Protein AF-A0A954SWM6-F1 (afdb_monomer)

Sequence (259 aa):
MIGKLLGGATHLVMYLATATVLSQGIIVGSLWSTGRLNPTNLMQIRALLQGSDVTDLVPDDDAPEQNAGPAEPSLVEIEQARAVTMFNLQKRGEEINSLYVDVRREQHEVAQRTKSLTTRSDHFNELLLSTREQASARGVVDVRTTLENLEPSQAKDQIMLMIKDGRENEVVGMLRKMAVDIRAGILAEFVGQETEVADILERMARGTPEADLVDETLGPRVVMMLGELENDGPQATKIRRFLDELFPQTAAVGTGSTP

pLDDT: mean 77.88, std 16.86, range [36.34, 98.5]

Secondary structure (DSSP, 8-state):
-HHHHHHHHHHHHHHHHHHHHHHHHHHHHHHHHTT---HHHHHHHHHHHTT--GGGGS----------PPPPPPHHHHHHHHHHHHHHHHHHHHHHHHHHHHHHHHHHHHHHHHHHHHHHHHHHHHHHHHHHHHHHHHHHHHHHHHHHHS-HHHHHHHHHHHHHTT-HHHHHHHHHTS-HHHHHHHHHT-TT-HHHHHHHHHHHHHTTTHHHHHHHHHHHHHHHHHHHHTSSTTTHHHHHHHHHHH-TTSTTSS-----

Foldseek 3Di:
DVVVVVVVVVVVVVVVVVVVVVVVVVVVVVCVVVVVPDVVVVVVVVCVVVVHDPVVPPPPPDDDDPDDDPDDDDPVNVVVVVVVVVVVVVVVVVVVVVVVVVVVVVVVVVVVVVVVVVVVVVVVVVVVVVVVVVVVVVVLVVVLVVLLPDQLLVSLVVLVVCVVVVNLQSSLVSLLPDDPVSSVRNLVNCPPVVVSSVVSVVCNVVVPPVVVVCCVVVVVVVVVVLVVLVPDDPVSVVVVVVVCVVDVPPPPPDDDDDD

Solvent-accessible surface area (backbone atoms only — not comparable to full-atom values): 14981 Å² total; per-residue (Å²): 119,69,70,63,55,54,55,53,54,54,53,52,53,52,51,51,53,52,50,52,56,51,52,53,51,50,53,54,51,52,44,54,75,69,61,67,72,40,74,68,51,55,49,50,54,51,36,55,76,68,69,49,74,80,75,79,75,60,81,79,90,79,71,84,86,76,88,66,74,83,76,79,77,52,74,66,57,53,52,52,52,50,52,53,50,53,52,52,50,50,52,50,52,52,52,51,52,51,50,51,53,49,52,52,51,51,52,51,50,52,53,51,51,51,51,55,50,51,55,50,52,50,52,50,51,51,50,50,51,54,47,48,53,51,52,50,54,46,51,54,51,52,52,42,54,50,47,70,71,41,55,37,66,59,32,40,55,54,50,53,51,38,44,75,72,68,42,47,59,59,49,39,56,40,54,71,72,45,60,69,67,61,45,50,49,28,62,64,59,47,72,94,44,60,67,66,51,48,53,46,52,51,35,54,72,66,43,43,57,64,49,56,54,50,49,64,62,43,48,59,55,51,50,48,55,53,59,61,42,74,76,52,69,84,63,33,61,57,53,49,54,54,48,49,71,75,48,76,80,70,79,78,79,79,86,82,83,82,132

Structure (mmCIF, N/CA/C/O backbone):
data_AF-A0A954SWM6-F1
#
_entry.id   AF-A0A954SWM6-F1
#
loop_
_atom_site.group_PDB
_atom_site.id
_atom_site.type_symbol
_atom_site.label_atom_id
_atom_site.label_alt_id
_atom_site.label_comp_id
_atom_site.label_asym_id
_atom_site.label_entity_id
_atom_site.label_seq_id
_atom_site.pdbx_PDB_ins_code
_atom_site.Cartn_x
_atom_site.Cartn_y
_atom_site.Cartn_z
_atom_site.occupancy
_atom_site.B_iso_or_equiv
_atom_site.auth_seq_id
_atom_site.auth_comp_id
_atom_site.auth_asym_id
_atom_site.auth_atom_id
_atom_site.pdbx_PDB_model_num
ATOM 1 N N . MET A 1 1 ? 36.749 19.440 23.673 1.00 53.91 1 MET A N 1
ATOM 2 C CA . MET A 1 1 ? 36.546 20.480 22.632 1.00 53.91 1 MET A CA 1
ATOM 3 C C . MET A 1 1 ? 37.017 20.051 21.235 1.00 53.91 1 MET A C 1
ATOM 5 O O . MET A 1 1 ? 36.374 20.442 20.273 1.00 53.91 1 MET A O 1
ATOM 9 N N . ILE A 1 2 ? 38.029 19.180 21.100 1.00 62.06 2 ILE A N 1
A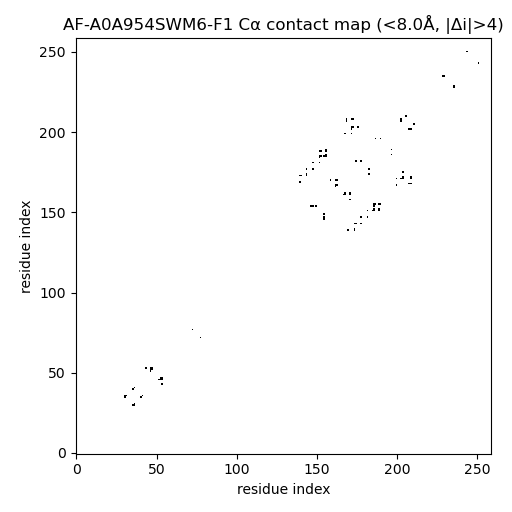TOM 10 C CA . ILE A 1 2 ? 38.506 18.632 19.809 1.00 62.06 2 ILE A CA 1
ATOM 11 C C . ILE A 1 2 ? 37.441 17.881 18.979 1.00 62.06 2 ILE A C 1
ATOM 13 O O . ILE A 1 2 ? 37.404 18.036 17.763 1.00 62.06 2 ILE A O 1
ATOM 17 N N . GLY A 1 3 ? 36.511 17.151 19.607 1.00 64.75 3 GLY A N 1
ATOM 18 C CA . GLY A 1 3 ? 35.483 16.393 18.870 1.00 64.75 3 GLY A CA 1
ATOM 19 C C . GLY A 1 3 ? 34.487 17.252 18.075 1.00 64.75 3 GLY A C 1
ATOM 20 O O . GLY A 1 3 ? 34.006 16.826 17.030 1.00 64.75 3 GLY A O 1
ATOM 21 N N . LYS A 1 4 ? 34.219 18.492 18.512 1.00 67.75 4 LYS A N 1
ATOM 22 C CA . LYS A 1 4 ? 33.323 19.416 17.792 1.00 67.75 4 LYS A CA 1
ATOM 23 C C . LYS A 1 4 ? 33.993 20.047 16.564 1.00 67.75 4 LYS A C 1
ATOM 25 O O . LYS A 1 4 ? 33.310 20.330 15.586 1.00 67.75 4 LYS A O 1
ATOM 30 N N . LEU A 1 5 ? 35.319 20.211 16.586 1.00 71.56 5 LEU A N 1
ATOM 31 C CA . LEU A 1 5 ? 36.090 20.705 15.439 1.00 71.56 5 LEU A CA 1
ATOM 32 C C . LEU A 1 5 ? 36.213 19.645 14.333 1.00 71.56 5 LEU A C 1
ATOM 34 O O . LEU A 1 5 ? 36.112 19.979 13.155 1.00 71.56 5 LEU A O 1
ATOM 38 N N . LEU A 1 6 ? 36.346 18.366 14.701 1.00 75.94 6 LEU A N 1
ATOM 39 C CA . LEU A 1 6 ? 36.452 17.272 13.730 1.00 75.94 6 LEU A CA 1
ATOM 40 C C . LEU A 1 6 ? 35.124 17.005 12.992 1.00 75.94 6 LEU A C 1
ATOM 42 O O . LEU A 1 6 ? 35.116 16.780 11.780 1.00 75.94 6 LEU A O 1
ATOM 46 N N . GLY A 1 7 ? 33.989 17.116 13.693 1.00 73.75 7 GLY A N 1
ATOM 47 C CA . GLY A 1 7 ? 32.664 17.055 13.065 1.00 73.75 7 GLY A CA 1
ATOM 48 C C . GLY A 1 7 ? 32.427 18.199 12.070 1.00 73.75 7 GLY A C 1
ATOM 49 O O . GLY A 1 7 ? 31.942 17.967 10.965 1.00 73.75 7 GLY A O 1
ATOM 50 N N . GLY A 1 8 ? 32.853 19.421 12.412 1.00 84.06 8 GLY A N 1
ATOM 51 C CA . GLY A 1 8 ? 32.742 20.585 11.525 1.00 84.06 8 GLY A CA 1
ATOM 52 C C . GLY A 1 8 ? 33.571 20.460 10.241 1.00 84.06 8 GLY A C 1
ATOM 53 O O . GLY A 1 8 ? 33.075 20.767 9.157 1.00 84.06 8 GLY A O 1
ATOM 54 N N . ALA A 1 9 ? 34.800 19.944 10.338 1.00 82.75 9 ALA A N 1
ATOM 55 C CA . ALA A 1 9 ? 35.665 19.733 9.175 1.00 82.75 9 ALA A CA 1
ATOM 56 C C . ALA A 1 9 ? 35.073 18.718 8.181 1.00 82.75 9 ALA A C 1
ATOM 58 O O . ALA A 1 9 ? 35.134 18.920 6.969 1.00 82.75 9 ALA A O 1
ATOM 59 N N . THR A 1 10 ? 34.435 17.661 8.688 1.00 85.25 10 THR A N 1
ATOM 60 C CA . THR A 1 10 ? 33.838 16.611 7.849 1.00 85.25 10 THR A CA 1
ATOM 61 C C . THR A 1 10 ? 32.658 17.144 7.029 1.00 85.25 10 THR A C 1
ATOM 63 O O . THR A 1 10 ? 32.549 16.863 5.835 1.00 85.25 10 THR A O 1
ATOM 66 N N . HIS A 1 11 ? 31.806 17.981 7.631 1.00 88.88 11 HIS A N 1
ATOM 67 C CA . HIS A 1 11 ? 30.700 18.620 6.913 1.00 88.88 11 HIS A CA 1
ATOM 68 C C . HIS A 1 11 ? 31.180 19.598 5.835 1.00 88.88 11 HIS A C 1
ATOM 70 O O . HIS A 1 11 ? 30.600 19.633 4.752 1.00 88.88 11 HIS A O 1
ATOM 76 N N . LEU A 1 12 ? 32.263 20.340 6.086 1.00 90.12 12 LEU A N 1
ATOM 77 C CA . LEU A 1 12 ? 32.859 21.243 5.095 1.00 90.12 12 LEU A CA 1
ATOM 78 C C . LEU A 1 12 ? 33.339 20.499 3.846 1.00 90.12 12 LEU A C 1
ATOM 80 O O . LEU A 1 12 ? 33.063 20.938 2.732 1.00 90.12 12 LEU A O 1
ATOM 84 N N . VAL A 1 13 ? 34.000 19.352 4.022 1.00 90.69 13 VAL A N 1
ATOM 85 C CA . VAL A 1 13 ? 34.458 18.525 2.895 1.00 90.69 13 VAL A CA 1
ATOM 86 C C . VAL A 1 13 ? 33.272 17.963 2.106 1.00 90.69 13 VAL A C 1
ATOM 88 O O . VAL A 1 13 ? 33.294 17.993 0.878 1.00 90.69 13 VAL A O 1
ATOM 91 N N . MET A 1 14 ? 32.212 17.516 2.786 1.00 90.81 14 MET A N 1
ATOM 92 C CA . MET A 1 14 ? 30.990 17.028 2.131 1.00 90.81 14 MET A CA 1
ATOM 93 C C . MET A 1 14 ? 30.279 18.114 1.315 1.00 90.81 14 MET A C 1
ATOM 95 O O . MET A 1 14 ? 29.886 17.871 0.172 1.00 90.81 14 MET A O 1
ATOM 99 N N . TYR A 1 15 ? 30.136 19.320 1.870 1.00 93.44 15 TYR A N 1
ATOM 100 C CA . TYR A 1 15 ? 29.539 20.441 1.143 1.00 93.44 15 TYR A CA 1
ATOM 101 C C . TYR A 1 15 ? 30.395 20.871 -0.043 1.00 93.44 15 TYR A C 1
ATOM 103 O O . TYR A 1 15 ? 29.850 21.094 -1.123 1.00 93.44 15 TYR A O 1
ATOM 111 N N . LEU A 1 16 ? 31.720 20.922 0.129 1.00 92.38 16 LEU A N 1
ATOM 112 C CA . LEU A 1 16 ? 32.641 21.230 -0.960 1.00 92.38 16 LEU A CA 1
ATOM 113 C C . LEU A 1 16 ? 32.503 20.199 -2.086 1.00 92.38 16 LEU A C 1
ATOM 115 O O . LEU A 1 16 ? 32.290 20.585 -3.227 1.00 92.38 16 LEU A O 1
ATOM 119 N N . ALA A 1 17 ? 32.534 18.901 -1.770 1.00 91.19 17 ALA A N 1
ATOM 120 C CA . ALA A 1 17 ? 32.396 17.835 -2.761 1.00 91.19 17 ALA A CA 1
ATOM 121 C C . ALA A 1 17 ? 31.049 17.893 -3.500 1.00 91.19 17 ALA A C 1
ATOM 123 O O . ALA A 1 17 ? 31.008 17.798 -4.727 1.00 91.19 17 ALA A O 1
ATOM 124 N N . THR A 1 18 ? 29.955 18.112 -2.767 1.00 89.81 18 THR A N 1
ATOM 125 C CA . THR A 1 18 ? 28.609 18.215 -3.348 1.00 89.81 18 THR A CA 1
ATOM 126 C C . THR A 1 18 ? 28.503 19.423 -4.280 1.00 89.81 18 THR A C 1
ATOM 128 O O . THR A 1 18 ? 27.967 19.300 -5.380 1.00 89.81 18 THR A O 1
ATOM 131 N N . ALA A 1 19 ? 29.072 20.571 -3.894 1.00 91.50 19 ALA A N 1
ATOM 132 C CA . ALA A 1 19 ? 29.107 21.771 -4.725 1.00 91.50 19 ALA A CA 1
ATOM 133 C C . ALA A 1 19 ? 29.909 21.560 -6.020 1.00 91.50 19 ALA A C 1
ATOM 135 O O . ALA A 1 19 ? 29.476 22.008 -7.084 1.00 91.50 19 ALA A O 1
ATOM 136 N N . THR A 1 20 ? 31.037 20.841 -5.967 1.00 93.12 20 THR A N 1
ATOM 137 C CA . THR A 1 20 ? 31.846 20.553 -7.163 1.00 93.12 20 THR A CA 1
ATOM 138 C C . THR A 1 20 ? 31.093 19.669 -8.156 1.00 93.12 20 THR A C 1
ATOM 140 O O . THR A 1 20 ? 31.097 19.958 -9.352 1.00 93.12 20 THR A O 1
ATOM 143 N N . VAL A 1 21 ? 30.398 18.634 -7.673 1.00 94.06 21 VAL A N 1
ATOM 144 C CA . VAL A 1 21 ? 29.593 17.739 -8.525 1.00 94.06 21 VAL A CA 1
ATOM 145 C C . VAL A 1 21 ? 28.423 18.495 -9.160 1.00 94.06 21 VAL A C 1
ATOM 147 O O . VAL A 1 21 ? 28.168 18.352 -10.356 1.00 94.06 21 VAL A O 1
ATOM 150 N N . LEU A 1 22 ? 27.752 19.358 -8.393 1.00 93.50 22 LEU A N 1
ATOM 151 C CA . LEU A 1 22 ? 26.663 20.196 -8.903 1.00 93.50 22 LEU A CA 1
ATOM 152 C C . LEU A 1 22 ? 27.150 21.172 -9.981 1.00 93.50 22 LEU A C 1
ATOM 154 O O . LEU A 1 22 ? 26.514 21.308 -11.024 1.00 93.50 22 LEU A O 1
ATOM 158 N N . SER A 1 23 ? 28.304 21.805 -9.759 1.00 93.19 23 SER A N 1
ATOM 159 C CA . SER A 1 23 ? 28.927 22.710 -10.727 1.00 93.19 23 SER A CA 1
ATOM 160 C C . SER A 1 23 ? 29.252 21.996 -12.045 1.00 93.19 23 SER A C 1
ATOM 162 O O . SER A 1 23 ? 28.887 22.475 -13.119 1.00 93.19 23 SER A O 1
ATOM 164 N N . GLN A 1 24 ? 29.846 20.799 -11.978 1.00 91.94 24 GLN A N 1
ATOM 165 C CA . GLN A 1 24 ? 30.130 19.985 -13.166 1.00 91.94 24 GLN A CA 1
ATOM 166 C C . GLN A 1 24 ? 28.851 19.604 -13.924 1.00 91.94 24 GLN A C 1
ATOM 168 O O . GLN A 1 24 ? 28.812 19.713 -15.150 1.00 91.94 24 GLN A O 1
ATOM 173 N N . GLY A 1 25 ? 27.789 19.225 -13.208 1.00 91.50 25 GLY A N 1
ATOM 174 C CA . GLY A 1 25 ? 26.492 18.913 -13.810 1.00 91.50 25 GLY A CA 1
ATOM 175 C C . GLY A 1 25 ? 25.874 20.103 -14.549 1.00 91.50 25 GLY A C 1
ATOM 176 O O . GLY A 1 25 ? 25.387 19.944 -15.668 1.00 91.50 25 GLY A O 1
ATOM 177 N N . ILE A 1 26 ? 25.950 21.306 -13.970 1.00 89.38 26 ILE A N 1
ATOM 178 C CA . ILE A 1 26 ? 25.437 22.535 -14.594 1.00 89.38 26 ILE A CA 1
ATOM 179 C C . ILE A 1 26 ? 26.238 22.884 -15.852 1.00 89.38 26 ILE A C 1
ATOM 181 O O . ILE A 1 26 ? 25.643 23.229 -16.873 1.00 89.38 26 ILE A O 1
ATOM 185 N N . ILE A 1 27 ? 27.568 22.753 -15.817 1.00 86.00 27 ILE A N 1
ATOM 186 C CA . ILE A 1 27 ? 28.418 23.011 -16.987 1.00 86.00 27 ILE A CA 1
ATOM 187 C C . ILE A 1 27 ? 28.031 22.066 -18.129 1.00 86.00 27 ILE A C 1
ATOM 189 O O . ILE A 1 27 ? 27.707 22.538 -19.220 1.00 86.00 27 ILE A O 1
ATOM 193 N N . VAL A 1 28 ? 27.975 20.754 -17.873 1.00 84.62 28 VAL A N 1
ATOM 194 C CA . VAL A 1 28 ? 27.609 19.751 -18.891 1.00 84.62 28 VAL A CA 1
ATOM 195 C C . VAL A 1 28 ? 26.190 19.982 -19.412 1.00 84.62 28 VAL A C 1
ATOM 197 O O . VAL A 1 28 ? 25.976 19.992 -20.624 1.00 84.62 28 VAL A O 1
ATOM 200 N N . GLY A 1 29 ? 25.232 20.241 -18.520 1.00 86.19 29 GLY A N 1
ATOM 201 C CA . GLY A 1 29 ? 23.851 20.541 -18.897 1.00 86.19 29 GLY A CA 1
ATOM 202 C C . GLY A 1 29 ? 23.731 21.796 -19.767 1.00 86.19 29 GLY A C 1
ATOM 203 O O . GLY A 1 29 ? 22.994 21.789 -20.751 1.00 86.19 29 GLY A O 1
ATOM 204 N N . SER A 1 30 ? 24.499 22.848 -19.464 1.00 83.50 30 SER A N 1
ATOM 205 C CA . SER A 1 30 ? 24.494 24.094 -20.244 1.00 83.50 30 SER A CA 1
ATOM 206 C C . SER A 1 30 ? 25.126 23.936 -21.632 1.00 83.50 30 SER A C 1
ATOM 208 O O . SER A 1 30 ? 24.645 24.522 -22.605 1.00 83.50 30 SER A O 1
ATOM 210 N N . LEU A 1 31 ? 26.165 23.100 -21.763 1.00 80.88 31 LEU A N 1
ATOM 211 C CA . LEU A 1 31 ? 26.753 22.755 -23.062 1.00 80.88 31 LEU A CA 1
ATOM 212 C C . LEU A 1 31 ? 25.797 21.915 -23.916 1.00 80.88 31 LEU A C 1
ATOM 214 O O . LEU A 1 31 ? 25.803 22.030 -25.144 1.00 80.88 31 LEU A O 1
ATOM 218 N N . TRP A 1 32 ? 24.973 21.082 -23.278 1.00 81.88 32 TRP A N 1
ATOM 219 C CA . TRP A 1 32 ? 23.990 20.263 -23.978 1.00 81.88 32 TRP A CA 1
ATOM 220 C C . TRP A 1 32 ? 22.799 21.092 -24.464 1.00 81.88 32 TRP A C 1
ATOM 222 O O . TRP A 1 32 ? 22.405 20.965 -25.622 1.00 81.88 32 TRP A O 1
ATOM 232 N N . SER A 1 33 ? 22.281 22.004 -23.633 1.00 78.44 33 SER A N 1
ATOM 233 C CA . SER A 1 33 ? 21.136 22.852 -23.999 1.00 78.44 33 SER A CA 1
ATOM 234 C C . SER A 1 33 ? 21.461 23.893 -25.074 1.00 78.44 33 SER A C 1
ATOM 236 O O . SER A 1 33 ? 20.590 24.257 -25.858 1.00 78.44 33 SER A O 1
ATOM 238 N N . THR A 1 34 ? 22.717 24.341 -25.164 1.00 76.06 34 THR A N 1
ATOM 239 C CA . THR A 1 34 ? 23.174 25.266 -26.217 1.00 76.06 34 THR A CA 1
ATOM 240 C C . THR A 1 34 ? 23.464 24.580 -27.557 1.00 76.06 34 THR A C 1
ATOM 242 O O . THR A 1 34 ? 23.883 25.249 -28.500 1.00 76.06 34 THR A O 1
ATOM 245 N N . GLY A 1 35 ? 23.255 23.260 -27.675 1.00 63.06 35 GLY A N 1
ATOM 246 C CA . GLY A 1 35 ? 23.412 22.525 -28.937 1.00 63.06 35 GLY A CA 1
ATOM 247 C C . GLY A 1 35 ? 24.855 22.449 -29.452 1.00 63.06 35 GLY A C 1
ATOM 248 O O . GLY A 1 35 ? 25.086 22.064 -30.595 1.00 63.06 35 GLY A O 1
ATOM 249 N N . ARG A 1 36 ? 25.848 22.803 -28.622 1.00 60.00 36 ARG A N 1
ATOM 250 C CA . ARG A 1 36 ? 27.278 22.768 -28.984 1.00 60.00 36 ARG A CA 1
ATOM 251 C C . ARG A 1 36 ? 27.885 21.363 -28.945 1.00 60.00 36 ARG A C 1
ATOM 253 O O . ARG A 1 36 ? 28.986 21.163 -29.456 1.00 60.00 36 ARG A O 1
ATOM 260 N N . LEU A 1 37 ? 27.154 20.385 -28.417 1.00 58.53 37 LEU A N 1
ATOM 261 C CA . LEU A 1 37 ? 27.453 18.953 -28.499 1.00 58.53 37 LEU A CA 1
ATOM 262 C C . LEU A 1 37 ? 26.975 18.371 -29.843 1.00 58.53 37 LEU A C 1
ATOM 264 O O . LEU A 1 37 ? 26.119 17.495 -29.893 1.00 58.53 37 LEU A O 1
ATOM 268 N N . ASN A 1 38 ? 27.527 18.875 -30.948 1.00 62.91 38 ASN A N 1
ATOM 269 C CA . ASN A 1 38 ? 27.407 18.220 -32.253 1.00 62.91 38 ASN A CA 1
ATOM 270 C C . ASN A 1 38 ? 28.409 17.043 -32.298 1.00 62.91 38 ASN A C 1
ATOM 272 O O . ASN A 1 38 ? 29.508 17.179 -31.745 1.00 62.91 38 ASN A O 1
ATOM 276 N N . PRO A 1 39 ? 28.100 15.903 -32.949 1.00 63.84 39 PRO A N 1
ATOM 277 C CA . PRO A 1 39 ? 28.998 14.743 -32.995 1.00 63.84 39 PRO A CA 1
ATOM 278 C C . PRO A 1 39 ? 30.379 15.085 -33.584 1.00 63.84 39 PRO A C 1
ATOM 280 O O . PRO A 1 39 ? 31.379 14.488 -33.194 1.00 63.84 39 PRO A O 1
ATOM 283 N N . THR A 1 40 ? 30.458 16.119 -34.425 1.00 61.62 40 THR A N 1
ATOM 284 C CA . THR A 1 40 ? 31.702 16.678 -34.976 1.00 61.62 40 THR A CA 1
ATOM 285 C C . THR A 1 40 ? 32.610 17.305 -33.907 1.00 61.62 40 THR A C 1
ATOM 287 O O . THR A 1 40 ? 33.818 17.081 -33.916 1.00 61.62 40 THR A O 1
ATOM 290 N N . ASN A 1 41 ? 32.044 18.023 -32.928 1.00 67.12 41 ASN A N 1
ATOM 291 C CA . ASN A 1 41 ? 32.811 18.636 -31.832 1.00 67.12 41 ASN A CA 1
ATOM 292 C C . ASN A 1 41 ? 33.286 17.581 -30.823 1.00 67.12 41 ASN A C 1
ATOM 294 O O . ASN A 1 41 ? 34.369 17.697 -30.257 1.00 67.12 41 ASN A O 1
ATOM 298 N N . LEU A 1 42 ? 32.501 16.517 -30.628 1.00 69.94 42 LEU A N 1
ATOM 299 C CA . LEU A 1 42 ? 32.890 15.350 -29.829 1.00 69.94 42 LEU A CA 1
ATOM 300 C C . LEU A 1 42 ? 34.068 14.594 -30.461 1.00 69.94 42 LEU A C 1
ATOM 302 O O . LEU A 1 42 ? 34.968 14.161 -29.740 1.00 69.94 42 LEU A O 1
ATOM 306 N N . MET A 1 43 ? 34.099 14.484 -31.793 1.00 66.50 43 MET A N 1
ATOM 307 C CA . MET A 1 43 ? 35.252 13.945 -32.520 1.00 66.50 43 MET A CA 1
ATOM 308 C C . MET A 1 43 ? 36.477 14.859 -32.417 1.00 66.50 43 MET A C 1
ATOM 310 O O . MET A 1 43 ? 37.559 14.350 -32.149 1.00 66.50 43 MET A O 1
ATOM 314 N N . GLN A 1 44 ? 36.319 16.184 -32.526 1.00 67.25 44 GLN A N 1
ATOM 315 C CA . GLN A 1 44 ? 37.429 17.131 -32.336 1.00 67.25 44 GLN A CA 1
ATOM 316 C C . GLN A 1 44 ? 38.000 17.103 -30.914 1.00 67.25 44 GLN A C 1
ATOM 318 O O . GLN A 1 44 ? 39.215 17.091 -30.755 1.00 67.25 44 GLN A O 1
ATOM 323 N N . ILE A 1 45 ? 37.159 17.030 -29.876 1.00 71.06 45 ILE A N 1
ATOM 324 C CA . ILE A 1 45 ? 37.621 16.921 -28.480 1.00 71.06 45 ILE A CA 1
ATOM 325 C C . ILE A 1 45 ? 38.354 15.594 -28.257 1.00 71.06 45 ILE A C 1
ATOM 327 O O . ILE A 1 45 ? 39.384 15.561 -27.585 1.00 71.06 45 ILE A O 1
ATOM 331 N N . ARG A 1 46 ? 37.857 14.499 -28.846 1.00 72.75 46 ARG A N 1
ATOM 332 C CA . ARG A 1 46 ? 38.516 13.189 -28.787 1.00 72.75 46 ARG A CA 1
ATOM 333 C C . ARG A 1 46 ? 39.855 13.183 -29.530 1.00 72.75 46 ARG A C 1
ATOM 335 O O . ARG A 1 46 ? 40.810 12.615 -29.012 1.00 72.75 46 ARG A O 1
ATOM 342 N N . ALA A 1 47 ? 39.928 13.840 -30.686 1.00 67.31 47 ALA A N 1
ATOM 343 C CA . ALA A 1 47 ? 41.152 14.002 -31.467 1.00 67.31 47 ALA A CA 1
ATOM 344 C C . ALA A 1 47 ? 42.193 14.859 -30.722 1.00 67.31 47 ALA A C 1
ATOM 346 O O . ALA A 1 47 ? 43.358 14.475 -30.645 1.00 67.31 47 ALA A O 1
ATOM 347 N N . LEU A 1 48 ? 41.761 15.944 -30.063 1.00 71.56 48 LEU A N 1
ATOM 348 C CA . LEU A 1 48 ? 42.618 16.775 -29.206 1.00 71.56 48 LEU A CA 1
ATOM 349 C C . LEU A 1 48 ? 43.199 15.982 -28.028 1.00 71.56 48 LEU A C 1
ATOM 351 O O . LEU A 1 48 ? 44.377 16.112 -27.709 1.00 71.56 48 LEU A O 1
ATOM 355 N N . LEU A 1 49 ? 42.384 15.135 -27.391 1.00 69.06 49 LEU A N 1
ATOM 356 C CA . LEU A 1 49 ? 42.821 14.260 -26.297 1.00 69.06 49 LEU A CA 1
ATOM 357 C C . LEU A 1 49 ? 43.768 13.144 -26.760 1.00 69.06 49 LEU A C 1
ATOM 359 O O . LEU A 1 49 ? 44.572 12.665 -25.963 1.00 69.06 49 LEU A O 1
ATOM 363 N N . GLN A 1 50 ? 43.679 12.732 -28.028 1.00 73.12 50 GLN A N 1
ATOM 364 C CA . GLN A 1 50 ? 44.591 11.770 -28.655 1.00 73.12 50 GLN A CA 1
ATOM 365 C C . GLN A 1 50 ? 45.864 12.409 -29.229 1.00 73.12 50 GLN A C 1
ATOM 367 O O . GLN A 1 50 ? 46.735 11.679 -29.696 1.00 73.12 50 GLN A O 1
ATOM 372 N N . GLY A 1 51 ? 46.013 13.736 -29.141 1.00 51.28 51 GLY A N 1
ATOM 373 C CA . GLY A 1 51 ? 47.230 14.441 -29.545 1.00 51.28 51 GLY A CA 1
ATOM 374 C C . GLY A 1 51 ? 47.447 14.521 -31.058 1.00 51.28 51 GLY A C 1
ATOM 375 O O . GLY A 1 51 ? 48.567 14.783 -31.485 1.00 51.28 51 GLY A O 1
ATOM 376 N N . SER A 1 52 ? 46.410 14.291 -31.866 1.00 56.75 52 SER A N 1
ATOM 377 C CA . SER A 1 52 ? 46.461 14.520 -33.312 1.00 56.75 52 SER A CA 1
ATOM 378 C C . SER A 1 52 ? 46.097 15.974 -33.616 1.00 56.75 52 SER A C 1
ATOM 380 O O . SER A 1 52 ? 45.049 16.445 -33.164 1.00 56.75 52 SER A O 1
ATOM 382 N N . ASP A 1 53 ? 46.959 16.666 -34.362 1.00 50.09 53 ASP A N 1
ATOM 383 C CA . ASP A 1 53 ? 46.789 18.062 -34.769 1.00 50.09 53 ASP A CA 1
ATOM 384 C C . ASP A 1 53 ? 45.427 18.303 -35.443 1.00 50.09 53 ASP A C 1
ATOM 386 O O . ASP A 1 53 ? 45.012 17.594 -36.355 1.00 50.09 53 ASP A O 1
ATOM 390 N N . VAL A 1 54 ? 44.726 19.347 -34.995 1.00 52.53 54 VAL A N 1
ATOM 391 C CA . VAL A 1 54 ? 43.408 19.776 -35.513 1.00 52.53 54 VAL A CA 1
ATOM 392 C C . VAL A 1 54 ? 43.526 20.473 -36.880 1.00 52.53 54 VAL A C 1
ATOM 394 O O . VAL A 1 54 ? 42.523 20.842 -37.487 1.00 52.53 54 VAL A O 1
ATOM 397 N N . THR A 1 55 ? 44.747 20.633 -37.388 1.00 50.28 55 THR A N 1
ATOM 398 C CA . THR A 1 55 ? 45.044 21.337 -38.641 1.00 50.28 55 THR A CA 1
ATOM 399 C C . THR A 1 55 ? 44.692 20.518 -39.893 1.00 50.28 55 THR A C 1
ATOM 401 O O . THR A 1 55 ? 44.439 21.116 -40.930 1.00 50.28 55 THR A O 1
ATOM 404 N N . ASP A 1 56 ? 44.536 19.193 -39.796 1.00 51.62 56 ASP A N 1
ATOM 405 C CA . ASP A 1 56 ? 44.249 18.321 -40.956 1.00 51.62 56 ASP A CA 1
ATOM 406 C C . ASP A 1 56 ? 42.746 18.160 -41.284 1.00 51.62 56 ASP A C 1
ATOM 408 O O . ASP A 1 56 ? 42.360 17.333 -42.109 1.00 51.62 56 ASP A O 1
ATOM 412 N N . LEU A 1 57 ? 41.860 18.922 -40.630 1.00 53.47 57 LEU A N 1
ATOM 413 C CA . LEU A 1 57 ? 40.404 18.881 -40.869 1.00 53.47 57 LEU A CA 1
ATOM 414 C C . LEU A 1 57 ? 39.861 20.117 -41.602 1.00 53.47 57 LEU A C 1
ATOM 416 O O . LEU A 1 57 ? 38.645 20.316 -41.651 1.00 53.47 57 LEU A O 1
ATOM 420 N N . VAL A 1 58 ? 40.736 20.935 -42.189 1.00 51.56 58 VAL A N 1
ATOM 421 C CA . VAL A 1 58 ? 40.352 21.821 -43.293 1.00 51.56 58 VAL A CA 1
ATOM 422 C C . VAL A 1 58 ? 40.582 21.018 -44.573 1.00 51.56 58 VAL A C 1
ATOM 424 O O . VAL A 1 58 ? 41.712 20.598 -44.803 1.00 51.56 58 VAL A O 1
ATOM 427 N N . PRO A 1 59 ? 39.554 20.738 -45.392 1.00 51.38 59 PRO A N 1
ATOM 428 C CA . PRO A 1 59 ? 39.793 20.198 -46.719 1.00 51.38 59 PRO A CA 1
ATOM 429 C C . PRO A 1 59 ? 40.613 21.233 -47.494 1.00 51.38 59 PRO A C 1
ATOM 431 O O . PRO A 1 59 ? 40.127 22.339 -47.730 1.00 51.38 59 PRO A O 1
ATOM 434 N N . ASP A 1 60 ? 41.850 20.891 -47.845 1.00 43.00 60 ASP A N 1
ATOM 435 C CA . ASP A 1 60 ? 42.589 21.580 -48.899 1.00 43.00 60 ASP A CA 1
ATOM 436 C C . ASP A 1 60 ? 41.776 21.433 -50.193 1.00 43.00 60 ASP A C 1
ATOM 438 O O . ASP A 1 60 ? 41.756 20.372 -50.818 1.00 43.00 60 ASP A O 1
ATOM 442 N N . ASP A 1 61 ? 41.073 22.497 -50.571 1.00 47.31 61 ASP A N 1
ATOM 443 C CA . ASP A 1 61 ? 40.292 22.610 -51.809 1.00 47.31 61 ASP A CA 1
ATOM 444 C C . ASP A 1 61 ? 41.176 23.073 -52.985 1.00 47.31 61 ASP A C 1
ATOM 446 O O . ASP A 1 61 ? 40.735 23.797 -53.869 1.00 47.31 61 ASP A O 1
ATOM 450 N N . ASP A 1 62 ? 42.452 22.675 -52.984 1.00 48.34 62 ASP A N 1
ATOM 451 C CA . ASP A 1 62 ? 43.446 23.062 -53.989 1.00 48.34 62 ASP A CA 1
ATOM 452 C C . ASP A 1 62 ? 44.290 21.848 -54.420 1.00 48.34 62 ASP A C 1
ATOM 454 O O . ASP A 1 62 ? 45.510 21.788 -54.251 1.00 48.34 62 ASP A O 1
ATOM 458 N N . ALA A 1 63 ? 43.632 20.859 -55.030 1.00 47.03 63 ALA A N 1
ATOM 459 C CA . ALA A 1 63 ? 44.290 19.900 -55.914 1.00 47.03 63 ALA A CA 1
ATOM 460 C C . ALA A 1 63 ? 43.791 20.130 -57.353 1.00 47.03 63 ALA A C 1
ATOM 462 O O . ALA A 1 63 ? 42.581 20.136 -57.582 1.00 47.03 63 ALA A O 1
ATOM 463 N N . PRO A 1 64 ? 44.684 20.329 -58.341 1.00 47.06 64 PRO A N 1
ATOM 464 C CA . PRO A 1 64 ? 44.276 20.668 -59.696 1.00 47.06 64 PRO A CA 1
ATOM 465 C C . PRO A 1 64 ? 43.504 19.513 -60.338 1.00 47.06 64 PRO A C 1
ATOM 467 O O . PRO A 1 64 ? 44.015 18.396 -60.453 1.00 47.06 64 PRO A O 1
ATOM 470 N N . GLU A 1 65 ? 42.292 19.821 -60.803 1.00 54.41 65 GLU A N 1
ATOM 471 C CA . GLU A 1 65 ? 41.463 18.988 -61.668 1.00 54.41 65 GLU A CA 1
ATOM 472 C C . GLU A 1 65 ? 42.251 18.538 -62.910 1.00 54.41 65 GLU A C 1
ATOM 474 O O . GLU A 1 65 ? 42.305 19.212 -63.945 1.00 54.41 65 GLU A O 1
ATOM 479 N N . GLN A 1 66 ? 42.852 17.351 -62.842 1.00 45.81 66 GLN A N 1
ATOM 480 C CA . GLN A 1 66 ? 43.183 16.604 -64.045 1.00 45.81 66 GLN A CA 1
ATOM 481 C C . GLN A 1 66 ? 41.909 15.928 -64.538 1.00 45.81 66 GLN A C 1
ATOM 483 O O . GLN A 1 66 ? 41.468 14.905 -64.022 1.00 45.81 66 GLN A O 1
ATOM 488 N N . ASN A 1 67 ? 41.337 16.560 -65.559 1.00 48.31 67 ASN A N 1
ATOM 489 C CA . ASN A 1 67 ? 40.338 16.032 -66.474 1.00 48.31 67 ASN A CA 1
ATOM 490 C C . ASN A 1 67 ? 40.686 14.602 -66.935 1.00 48.31 67 ASN A C 1
ATOM 492 O O . ASN A 1 67 ? 41.321 14.403 -67.970 1.00 48.31 67 ASN A O 1
ATOM 496 N N . ALA A 1 68 ? 40.210 13.604 -66.199 1.00 51.72 68 ALA A N 1
ATOM 497 C CA . ALA A 1 68 ? 39.827 12.319 -66.753 1.00 51.72 68 ALA A CA 1
ATOM 498 C C . ALA A 1 68 ? 38.296 12.307 -66.741 1.00 51.72 68 ALA A C 1
ATOM 500 O O . ALA A 1 68 ? 37.683 12.268 -65.675 1.00 51.72 68 ALA A O 1
ATOM 501 N N . GLY A 1 69 ? 37.667 12.404 -67.917 1.00 58.22 69 GLY A N 1
ATOM 502 C CA . GLY A 1 69 ? 36.229 12.146 -68.027 1.00 58.22 69 GLY A CA 1
ATOM 503 C C . GLY A 1 69 ? 35.901 10.785 -67.392 1.00 58.22 69 GLY A C 1
ATOM 504 O O . GLY A 1 69 ? 36.779 9.917 -67.391 1.00 58.22 69 GLY A O 1
ATOM 505 N N . PRO A 1 70 ? 34.695 10.587 -66.824 1.00 61.69 70 PRO A N 1
ATOM 506 C CA . PRO A 1 70 ? 34.362 9.339 -66.150 1.00 61.69 70 PRO A CA 1
ATOM 507 C C . PRO A 1 70 ? 34.661 8.172 -67.094 1.00 61.69 70 PRO A C 1
ATOM 509 O O . PRO A 1 70 ? 34.079 8.097 -68.175 1.00 61.69 70 PRO A O 1
ATOM 512 N N . ALA A 1 71 ? 35.602 7.302 -66.722 1.00 64.50 71 ALA A N 1
ATOM 513 C CA . ALA A 1 71 ? 35.842 6.078 -67.467 1.00 64.50 71 ALA A CA 1
ATOM 514 C C . ALA A 1 71 ? 34.523 5.297 -67.481 1.00 64.50 71 ALA A C 1
ATOM 516 O O . ALA A 1 71 ? 33.976 4.997 -66.417 1.00 64.50 71 ALA A O 1
ATOM 517 N N . GLU A 1 72 ? 33.968 5.042 -68.668 1.00 75.00 72 GLU A N 1
ATOM 518 C CA . GLU A 1 72 ? 32.734 4.271 -68.780 1.00 75.00 72 GLU A CA 1
ATOM 519 C C . GLU A 1 72 ? 32.978 2.878 -68.178 1.00 75.00 72 GLU A C 1
ATOM 521 O O . GLU A 1 72 ? 33.912 2.190 -68.602 1.00 75.00 72 GLU A O 1
ATOM 526 N N . PRO A 1 73 ? 32.196 2.468 -67.164 1.00 76.44 73 PRO A N 1
ATOM 527 C CA . PRO A 1 73 ? 32.432 1.215 -66.468 1.00 76.44 73 PRO A CA 1
ATOM 528 C C . PRO A 1 73 ? 32.259 0.043 -67.429 1.00 76.44 73 PRO A C 1
ATOM 530 O O . PRO A 1 73 ? 31.294 -0.030 -68.197 1.00 76.44 73 PRO A O 1
ATOM 533 N N . SER A 1 74 ? 33.188 -0.903 -67.368 1.00 85.00 74 SER A N 1
ATOM 534 C CA . SER A 1 74 ? 33.108 -2.122 -68.164 1.00 85.00 74 SER A CA 1
ATOM 535 C C . SER A 1 74 ? 31.927 -2.991 -67.705 1.00 85.00 74 SER A C 1
ATOM 537 O O . SER A 1 74 ? 31.524 -2.973 -66.539 1.00 85.00 74 SER A O 1
ATOM 539 N N . LEU A 1 75 ? 31.359 -3.799 -68.609 1.00 86.19 75 LEU A N 1
ATOM 540 C CA . LEU A 1 75 ? 30.217 -4.675 -68.289 1.00 86.19 75 LEU A CA 1
ATOM 541 C C . LEU A 1 75 ? 30.487 -5.592 -67.080 1.00 86.19 75 LEU A C 1
ATOM 543 O O . LEU A 1 75 ? 29.593 -5.820 -66.267 1.00 86.19 75 LEU A O 1
ATOM 547 N N . VAL A 1 76 ? 31.728 -6.056 -66.925 1.00 88.44 76 VAL A N 1
ATOM 548 C CA . VAL A 1 76 ? 32.154 -6.917 -65.811 1.00 88.44 76 VAL A CA 1
ATOM 549 C C . VAL A 1 76 ? 32.128 -6.169 -64.474 1.00 88.44 76 VAL A C 1
ATOM 551 O O . VAL A 1 76 ? 31.686 -6.723 -63.468 1.00 88.44 76 VAL A O 1
ATOM 554 N N . GLU A 1 77 ? 32.544 -4.901 -64.445 1.00 87.50 77 GLU A N 1
ATOM 555 C CA . GLU A 1 77 ? 32.490 -4.072 -63.233 1.00 87.50 77 GLU A CA 1
ATOM 556 C C . GLU A 1 77 ? 31.043 -3.801 -62.806 1.00 87.50 77 GLU A C 1
ATOM 558 O O . GLU A 1 77 ? 30.733 -3.828 -61.614 1.00 87.50 77 GLU A O 1
ATOM 563 N N . ILE A 1 78 ? 30.127 -3.621 -63.765 1.00 88.62 78 ILE A N 1
ATOM 564 C CA . ILE A 1 78 ? 28.693 -3.453 -63.487 1.00 88.62 78 ILE A CA 1
ATOM 565 C C . ILE A 1 78 ? 28.102 -4.729 -62.872 1.00 88.62 78 ILE A C 1
ATOM 567 O O . ILE A 1 78 ? 27.325 -4.653 -61.917 1.00 88.62 78 ILE A O 1
ATOM 571 N N . GLU A 1 79 ? 28.454 -5.906 -63.391 1.00 90.06 79 GLU A N 1
ATOM 572 C CA . GLU A 1 79 ? 27.989 -7.188 -62.850 1.00 90.06 79 GLU A CA 1
ATOM 573 C C . GLU A 1 79 ? 28.519 -7.442 -61.434 1.00 90.06 79 GLU A C 1
ATOM 575 O O . GLU A 1 79 ? 27.748 -7.821 -60.547 1.00 90.06 79 GLU A O 1
ATOM 580 N N . GLN A 1 80 ? 29.800 -7.156 -61.186 1.00 92.94 80 GLN A N 1
ATOM 581 C CA . GLN A 1 80 ? 30.395 -7.263 -59.852 1.00 92.94 80 GLN A CA 1
ATOM 582 C C . GLN A 1 80 ? 29.756 -6.283 -58.863 1.00 92.94 80 GLN A C 1
ATOM 584 O O . GLN A 1 80 ? 29.396 -6.678 -57.751 1.00 92.94 80 GLN A O 1
ATOM 589 N N . ALA A 1 81 ? 29.539 -5.029 -59.271 1.00 91.62 81 ALA A N 1
ATOM 590 C CA . ALA A 1 81 ? 28.868 -4.034 -58.442 1.00 91.62 81 ALA A CA 1
ATOM 591 C C . ALA A 1 81 ? 27.448 -4.483 -58.069 1.00 91.62 81 ALA A C 1
ATOM 593 O O . ALA A 1 81 ? 27.069 -4.433 -56.897 1.00 91.62 81 ALA A O 1
ATOM 594 N N . ARG A 1 82 ? 26.682 -5.007 -59.038 1.00 92.75 82 ARG A N 1
ATOM 595 C CA . ARG A 1 82 ? 25.338 -5.556 -58.793 1.00 92.75 82 ARG A CA 1
ATOM 596 C C . ARG A 1 82 ? 25.367 -6.735 -57.825 1.00 92.75 82 ARG A C 1
ATOM 598 O O . ARG A 1 82 ? 24.527 -6.783 -56.928 1.00 92.75 82 ARG A O 1
ATOM 605 N N . ALA A 1 83 ? 26.324 -7.653 -57.963 1.00 94.31 83 ALA A N 1
ATOM 606 C CA . ALA A 1 83 ? 26.463 -8.795 -57.060 1.00 94.31 83 ALA A CA 1
ATOM 607 C C . ALA A 1 83 ? 26.733 -8.349 -55.610 1.00 94.31 83 ALA A C 1
ATOM 609 O O . ALA A 1 83 ? 26.072 -8.823 -54.683 1.00 94.31 83 ALA A O 1
ATOM 610 N N . VAL A 1 84 ? 27.633 -7.378 -55.413 1.00 95.56 84 VAL A N 1
ATOM 611 C CA . VAL A 1 84 ? 27.928 -6.805 -54.088 1.00 95.56 84 VAL A CA 1
ATOM 612 C C . VAL A 1 84 ? 26.711 -6.075 -53.515 1.00 95.56 84 VAL A C 1
ATOM 614 O O . VAL A 1 84 ? 26.388 -6.248 -52.339 1.00 95.56 84 VAL A O 1
ATOM 617 N N . THR A 1 85 ? 25.994 -5.289 -54.325 1.00 95.62 85 THR A N 1
ATOM 618 C CA . THR A 1 85 ? 24.766 -4.614 -53.877 1.00 95.62 85 THR A CA 1
ATOM 619 C C . THR A 1 85 ? 23.696 -5.616 -53.448 1.00 95.62 85 THR A C 1
ATOM 621 O O . THR A 1 85 ? 23.123 -5.450 -52.374 1.00 95.62 85 THR A O 1
ATOM 624 N N . MET A 1 86 ? 23.449 -6.668 -54.235 1.00 95.19 86 MET A N 1
ATOM 625 C CA . MET A 1 86 ? 22.460 -7.698 -53.895 1.00 95.19 86 MET A CA 1
ATOM 626 C C . MET A 1 86 ? 22.812 -8.417 -52.592 1.00 95.19 86 MET A C 1
ATOM 628 O O . MET A 1 86 ? 21.954 -8.575 -51.726 1.00 95.19 86 MET A O 1
ATOM 632 N N . PHE A 1 87 ? 24.083 -8.772 -52.405 1.00 96.62 87 PHE A N 1
ATOM 633 C CA . PHE A 1 87 ? 24.557 -9.371 -51.160 1.00 96.62 87 PHE A CA 1
ATOM 634 C C . PHE A 1 87 ? 24.384 -8.436 -49.952 1.00 96.62 87 PHE A C 1
ATOM 636 O O . PHE A 1 87 ? 23.918 -8.857 -48.894 1.00 96.62 87 PHE A O 1
ATOM 643 N N . ASN A 1 88 ? 24.699 -7.148 -50.110 1.00 96.69 88 ASN A N 1
ATOM 644 C CA . ASN A 1 88 ? 24.499 -6.155 -49.054 1.00 96.69 88 ASN A CA 1
ATOM 645 C C . ASN A 1 88 ? 23.014 -5.959 -48.715 1.00 96.69 88 ASN A C 1
ATOM 647 O O . ASN A 1 88 ? 22.671 -5.792 -47.546 1.00 96.69 88 ASN A O 1
ATOM 651 N N . LEU A 1 89 ? 22.126 -5.993 -49.714 1.00 97.38 89 LEU A N 1
ATOM 652 C CA . LEU A 1 89 ? 20.679 -5.936 -49.496 1.00 97.38 89 LEU A CA 1
ATOM 653 C C . LEU A 1 89 ? 20.172 -7.175 -48.755 1.00 97.38 89 LEU A C 1
ATOM 655 O O . LEU A 1 89 ? 19.364 -7.032 -47.840 1.00 97.38 89 LEU A O 1
ATOM 659 N N . GLN A 1 90 ? 20.677 -8.363 -49.094 1.00 97.25 90 GLN A N 1
ATOM 660 C CA . GLN A 1 90 ? 20.342 -9.592 -48.379 1.00 97.25 90 GLN A CA 1
ATOM 661 C C . GLN A 1 90 ? 20.763 -9.511 -46.907 1.00 97.25 90 GLN A C 1
ATOM 663 O O . GLN A 1 90 ? 19.934 -9.744 -46.031 1.00 97.25 90 GLN A O 1
ATOM 668 N N . LYS A 1 91 ? 22.007 -9.100 -46.627 1.00 97.69 91 LYS A N 1
ATOM 669 C CA . LYS A 1 91 ? 22.497 -8.921 -45.251 1.00 97.69 91 LYS A CA 1
ATOM 670 C C . LYS A 1 91 ? 21.648 -7.941 -44.452 1.00 97.69 91 LYS A C 1
ATOM 672 O O . LYS A 1 91 ? 21.253 -8.242 -43.334 1.00 97.69 91 LYS A O 1
ATOM 677 N N . ARG A 1 92 ? 21.301 -6.798 -45.049 1.00 97.62 92 ARG A N 1
ATOM 678 C CA . ARG A 1 92 ? 20.395 -5.830 -44.416 1.00 97.62 92 ARG A CA 1
ATOM 679 C C . ARG A 1 92 ? 19.014 -6.428 -44.152 1.00 97.62 92 ARG A C 1
ATOM 681 O O . ARG A 1 92 ? 18.426 -6.148 -43.116 1.00 97.62 92 ARG A O 1
ATOM 688 N N . GLY A 1 93 ? 18.493 -7.247 -45.065 1.00 97.69 93 GLY A N 1
ATOM 689 C CA . GLY A 1 93 ? 17.231 -7.962 -44.867 1.00 97.69 93 GLY A CA 1
ATOM 690 C C . GLY A 1 93 ? 17.288 -8.934 -43.685 1.00 97.69 93 GLY A C 1
ATOM 691 O O . GLY A 1 93 ? 16.371 -8.958 -42.865 1.00 97.69 93 GLY A O 1
ATOM 692 N N . GLU A 1 94 ? 18.382 -9.686 -43.564 1.00 97.94 94 GLU A N 1
ATOM 693 C CA . GLU A 1 94 ? 18.630 -10.598 -42.442 1.00 97.94 94 GLU A CA 1
ATOM 694 C C . GLU 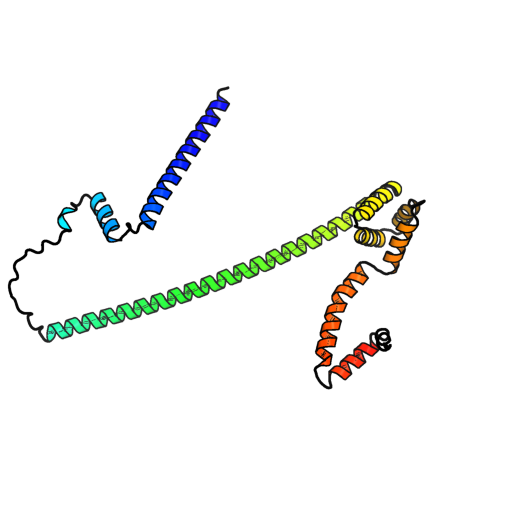A 1 94 ? 18.754 -9.840 -41.110 1.00 97.94 94 GLU A C 1
ATOM 696 O O . GLU A 1 94 ? 18.100 -10.216 -40.138 1.00 97.94 94 GLU A O 1
ATOM 701 N N . GLU A 1 95 ? 19.499 -8.730 -41.084 1.00 97.88 95 GLU A N 1
ATOM 702 C CA . GLU A 1 95 ? 19.649 -7.852 -39.913 1.00 97.88 95 GLU A CA 1
ATOM 703 C C . GLU A 1 95 ? 18.315 -7.226 -39.477 1.00 97.88 95 GLU A C 1
ATOM 705 O O . GLU A 1 95 ? 17.979 -7.216 -38.293 1.00 97.88 95 GLU A O 1
ATOM 710 N N . ILE A 1 96 ? 17.509 -6.726 -40.420 1.00 98.25 96 ILE A N 1
ATOM 711 C CA . ILE A 1 96 ? 16.180 -6.173 -40.114 1.00 98.25 96 ILE A CA 1
ATOM 712 C C . ILE A 1 96 ? 15.276 -7.258 -39.526 1.00 98.25 96 ILE A C 1
ATOM 714 O O . ILE A 1 96 ? 14.554 -7.003 -38.561 1.00 98.25 96 ILE A O 1
ATOM 718 N N . ASN A 1 97 ? 15.320 -8.471 -40.078 1.00 98.00 97 ASN A N 1
ATOM 719 C CA . ASN A 1 97 ? 14.523 -9.578 -39.571 1.00 98.00 97 ASN A CA 1
ATOM 720 C C . ASN A 1 97 ? 14.968 -10.001 -38.161 1.00 98.00 97 ASN A C 1
ATOM 722 O O . ASN A 1 97 ? 14.115 -10.222 -37.301 1.00 98.00 97 ASN A O 1
ATOM 726 N N . SER A 1 98 ? 16.276 -10.058 -37.884 1.00 98.06 98 SER A N 1
ATOM 727 C CA . SER A 1 98 ? 16.765 -10.347 -36.531 1.00 98.06 98 SER A CA 1
ATOM 728 C C . SER A 1 98 ? 16.357 -9.258 -35.538 1.00 98.06 98 SER A C 1
ATOM 730 O O . SER A 1 98 ? 15.830 -9.577 -34.474 1.00 98.06 98 SER A O 1
ATOM 732 N N . LEU A 1 99 ? 16.488 -7.980 -35.912 1.00 97.75 99 LEU A N 1
ATOM 733 C CA . LEU A 1 99 ? 16.055 -6.857 -35.074 1.00 97.75 99 LEU A CA 1
ATOM 734 C C . LEU A 1 99 ? 14.546 -6.890 -34.807 1.00 97.75 99 LEU A C 1
ATOM 736 O O . LEU A 1 99 ? 14.109 -6.612 -33.693 1.00 97.75 99 LEU A O 1
ATOM 740 N N . TYR A 1 100 ? 13.733 -7.265 -35.798 1.00 98.25 100 TYR A N 1
ATOM 741 C CA . TYR A 1 100 ? 12.290 -7.418 -35.614 1.00 98.25 100 TYR A CA 1
ATOM 742 C C . TYR A 1 100 ? 11.951 -8.504 -34.584 1.00 98.25 100 TYR A C 1
ATOM 744 O O . TYR A 1 100 ? 11.101 -8.293 -33.714 1.00 98.25 100 TYR A O 1
ATOM 752 N N . VAL A 1 101 ? 12.622 -9.657 -34.664 1.00 98.38 101 VAL A N 1
ATOM 753 C CA . VAL A 1 101 ? 12.457 -10.757 -33.702 1.00 98.38 101 VAL A CA 1
ATOM 754 C C . VAL A 1 101 ? 12.890 -10.325 -32.300 1.00 98.38 101 VAL A C 1
ATOM 756 O O . VAL A 1 101 ? 12.190 -10.621 -31.329 1.00 98.38 101 VAL A O 1
ATOM 759 N N . ASP A 1 102 ? 13.987 -9.578 -32.188 1.00 98.12 102 ASP A N 1
ATOM 760 C CA . ASP A 1 102 ? 14.483 -9.064 -30.912 1.00 98.12 102 ASP A CA 1
ATOM 761 C C . ASP A 1 102 ? 13.514 -8.066 -30.275 1.00 98.12 102 ASP A C 1
ATOM 763 O O . ASP A 1 102 ? 13.122 -8.248 -29.122 1.00 98.12 102 ASP A O 1
ATOM 767 N N . VAL A 1 103 ? 13.021 -7.090 -31.040 1.00 98.44 103 VAL A N 1
ATOM 768 C CA . VAL A 1 103 ? 12.022 -6.124 -30.555 1.00 98.44 103 VAL A CA 1
ATOM 769 C C . VAL A 1 103 ? 10.737 -6.832 -30.121 1.00 98.44 103 VAL A C 1
ATOM 771 O O . VAL A 1 103 ? 10.172 -6.510 -29.076 1.00 98.44 103 VAL A O 1
ATOM 774 N N . ARG A 1 104 ? 10.268 -7.830 -30.881 1.00 98.19 104 ARG A N 1
ATOM 775 C CA . ARG A 1 104 ? 9.104 -8.650 -30.499 1.00 98.19 104 ARG A CA 1
ATOM 776 C C . ARG A 1 104 ? 9.332 -9.368 -29.172 1.00 98.19 104 ARG A C 1
ATOM 778 O O . ARG A 1 104 ? 8.443 -9.374 -28.320 1.00 98.19 104 ARG A O 1
ATOM 785 N N . ARG A 1 105 ? 10.505 -9.973 -28.991 1.00 98.50 105 ARG A N 1
ATOM 786 C CA . ARG A 1 105 ? 10.884 -10.678 -27.762 1.00 98.50 105 ARG A CA 1
ATOM 787 C C . ARG A 1 105 ? 10.917 -9.730 -26.565 1.00 98.50 105 ARG A C 1
ATOM 789 O O . ARG A 1 105 ? 10.312 -10.046 -25.543 1.00 98.50 105 ARG A O 1
ATOM 796 N N . GLU A 1 106 ? 11.529 -8.559 -26.711 1.00 97.94 106 GLU A N 1
ATOM 797 C CA . GLU A 1 106 ? 11.557 -7.534 -25.662 1.00 97.94 106 GLU A CA 1
ATOM 798 C C . GLU A 1 106 ? 10.153 -7.025 -25.313 1.00 97.94 106 GLU A C 1
ATOM 800 O O . GLU A 1 106 ? 9.810 -6.921 -24.137 1.00 97.94 106 GLU A O 1
ATOM 805 N N . GLN A 1 107 ? 9.292 -6.781 -26.309 1.00 97.94 107 GLN A N 1
ATOM 806 C CA . GLN A 1 107 ? 7.896 -6.392 -26.071 1.00 97.94 107 GLN A CA 1
ATOM 807 C C . GLN A 1 107 ? 7.136 -7.448 -25.263 1.00 97.94 107 GLN A C 1
ATOM 809 O O . GLN A 1 107 ? 6.407 -7.110 -24.327 1.00 97.94 107 GLN A O 1
ATOM 814 N N . HIS A 1 108 ? 7.310 -8.728 -25.600 1.00 98.06 108 HIS A N 1
ATOM 815 C CA . HIS A 1 108 ? 6.696 -9.822 -24.852 1.00 98.06 108 HIS A CA 1
ATOM 816 C C . HIS A 1 108 ? 7.225 -9.907 -23.419 1.00 98.06 108 HIS A C 1
ATOM 818 O O . HIS A 1 108 ? 6.436 -10.087 -22.491 1.00 98.06 108 HIS A O 1
ATOM 824 N N . GLU A 1 109 ? 8.529 -9.732 -23.222 1.00 98.25 109 GLU A N 1
ATOM 825 C CA . GLU A 1 109 ? 9.138 -9.736 -21.897 1.00 98.25 109 GLU A CA 1
ATOM 826 C C . GLU A 1 109 ? 8.635 -8.570 -21.035 1.00 98.25 109 GLU A C 1
ATOM 828 O O . GLU A 1 109 ? 8.244 -8.774 -19.883 1.00 98.25 109 GLU A O 1
ATOM 833 N N . VAL A 1 110 ? 8.570 -7.358 -21.592 1.00 98.19 110 VAL A N 1
ATOM 834 C CA . VAL A 1 110 ? 8.012 -6.187 -20.902 1.00 98.19 110 VAL A CA 1
ATOM 835 C C . VAL A 1 110 ? 6.548 -6.426 -20.541 1.00 98.19 110 VAL A C 1
ATOM 837 O O . VAL A 1 110 ? 6.166 -6.207 -19.393 1.00 98.19 110 VAL A O 1
ATOM 840 N N . ALA A 1 111 ? 5.734 -6.947 -21.463 1.00 97.94 111 ALA A N 1
ATOM 841 C CA . ALA A 1 111 ? 4.332 -7.255 -21.188 1.00 97.94 111 ALA A CA 1
ATOM 842 C C . ALA A 1 111 ? 4.170 -8.287 -20.055 1.00 97.94 111 ALA A C 1
ATOM 844 O O . ALA A 1 111 ? 3.319 -8.120 -19.177 1.00 97.94 111 ALA A O 1
ATOM 845 N N . GLN A 1 112 ? 5.005 -9.331 -20.028 1.00 98.19 112 GLN A N 1
ATOM 846 C CA . GLN A 1 112 ? 5.003 -10.330 -18.955 1.00 98.19 112 GLN A CA 1
ATOM 847 C C . GLN A 1 112 ? 5.430 -9.736 -17.608 1.00 98.19 112 GLN A C 1
ATOM 849 O O . GLN A 1 112 ? 4.781 -9.998 -16.591 1.00 98.19 112 GLN A O 1
ATOM 854 N N . ARG A 1 113 ? 6.482 -8.910 -17.593 1.00 97.44 113 ARG A N 1
ATOM 855 C CA . ARG A 1 113 ? 6.952 -8.217 -16.386 1.00 97.44 113 ARG A CA 1
ATOM 856 C C . ARG A 1 113 ? 5.882 -7.278 -15.839 1.00 97.44 113 ARG A C 1
ATOM 858 O O . ARG A 1 113 ? 5.579 -7.354 -14.652 1.00 97.44 113 ARG A O 1
ATOM 865 N N . THR A 1 114 ? 5.257 -6.465 -16.690 1.00 97.38 114 THR A N 1
ATOM 866 C CA . THR A 1 114 ? 4.164 -5.568 -16.290 1.00 97.38 114 THR A CA 1
ATOM 867 C C . THR A 1 114 ? 2.998 -6.355 -15.710 1.00 97.38 114 THR A C 1
ATOM 869 O O . THR A 1 114 ? 2.551 -6.041 -14.612 1.00 97.38 114 THR A O 1
ATOM 872 N N . LYS A 1 115 ? 2.564 -7.437 -16.370 1.00 97.88 115 LYS A N 1
ATOM 873 C CA . LYS A 1 115 ? 1.494 -8.296 -15.847 1.00 97.88 115 LYS A CA 1
ATOM 874 C C . LYS A 1 115 ? 1.844 -8.865 -14.470 1.00 97.88 115 LYS A C 1
ATOM 876 O O . LYS A 1 115 ? 1.024 -8.807 -13.560 1.00 97.88 115 LYS A O 1
ATOM 881 N N . SER A 1 116 ? 3.064 -9.378 -14.297 1.00 96.69 116 SER A N 1
ATOM 882 C CA . SER A 1 116 ? 3.511 -9.901 -13.002 1.00 96.69 116 SER A CA 1
ATOM 883 C C . SER A 1 116 ? 3.571 -8.821 -11.923 1.00 96.69 116 SER A C 1
ATOM 885 O O . SER A 1 116 ? 3.300 -9.135 -10.764 1.00 96.69 116 SER A O 1
ATOM 887 N N . LEU A 1 117 ? 3.961 -7.591 -12.265 1.00 97.25 117 LEU A N 1
ATOM 888 C CA . LEU A 1 117 ? 3.982 -6.475 -11.322 1.00 97.25 117 LEU A CA 1
ATOM 889 C C . LEU A 1 117 ? 2.565 -6.098 -10.898 1.00 97.25 117 LEU A C 1
ATOM 891 O O . LEU A 1 117 ? 2.316 -6.036 -9.701 1.00 97.25 117 LEU A O 1
ATOM 895 N N . THR A 1 118 ? 1.636 -5.951 -11.845 1.00 95.44 118 THR A N 1
ATOM 896 C CA . THR A 1 118 ? 0.225 -5.665 -11.549 1.00 95.44 118 THR A CA 1
ATOM 897 C C . THR A 1 118 ? -0.369 -6.724 -10.625 1.00 95.44 118 THR A C 1
ATOM 899 O O . THR A 1 118 ? -0.854 -6.380 -9.557 1.00 95.44 118 THR A O 1
ATOM 902 N N . THR A 1 119 ? -0.209 -8.015 -10.937 1.00 95.88 119 THR A N 1
ATOM 903 C CA . THR A 1 119 ? -0.713 -9.096 -10.071 1.00 95.88 119 THR A CA 1
ATOM 904 C C . THR A 1 119 ? -0.117 -9.055 -8.659 1.00 95.88 119 THR A C 1
ATOM 906 O O . THR A 1 119 ? -0.820 -9.309 -7.685 1.00 95.88 119 THR A O 1
ATOM 909 N N . ARG A 1 120 ? 1.176 -8.729 -8.515 1.00 94.12 120 ARG A N 1
ATOM 910 C CA . ARG A 1 120 ? 1.808 -8.587 -7.192 1.00 94.12 120 ARG A CA 1
ATOM 911 C C . ARG A 1 120 ? 1.282 -7.375 -6.435 1.00 94.12 120 ARG A C 1
ATOM 913 O O . ARG A 1 120 ? 1.078 -7.477 -5.231 1.00 94.12 120 ARG A O 1
ATOM 920 N N . SER A 1 121 ? 1.082 -6.253 -7.119 1.00 91.00 121 SER A N 1
ATOM 921 C CA . SER A 1 121 ? 0.498 -5.046 -6.535 1.00 91.00 121 SER A CA 1
ATOM 922 C C . SER A 1 121 ? -0.934 -5.292 -6.070 1.00 91.00 121 SER A C 1
ATOM 924 O O . SER A 1 121 ? -1.262 -4.924 -4.947 1.00 91.00 121 SER A O 1
ATOM 926 N N . ASP A 1 122 ? -1.746 -5.975 -6.874 1.00 92.50 122 ASP A N 1
ATOM 927 C CA . ASP A 1 122 ? -3.127 -6.318 -6.526 1.00 92.50 122 ASP A CA 1
ATOM 928 C C . ASP A 1 122 ? -3.172 -7.227 -5.293 1.00 92.50 122 ASP A C 1
ATOM 930 O O . ASP A 1 122 ? -3.835 -6.903 -4.312 1.00 92.50 122 ASP A O 1
ATOM 934 N N . HIS A 1 123 ? -2.375 -8.301 -5.285 1.00 91.50 123 HIS A N 1
ATOM 935 C CA . HIS A 1 123 ? -2.275 -9.206 -4.136 1.00 91.50 123 HIS A CA 1
ATOM 936 C C . HIS A 1 123 ? -1.744 -8.500 -2.878 1.00 91.50 123 HIS A C 1
ATOM 938 O O . HIS A 1 123 ? -2.174 -8.780 -1.762 1.00 91.50 123 HIS A O 1
ATOM 944 N N . PHE A 1 124 ? -0.786 -7.584 -3.027 1.00 91.69 124 PHE A N 1
ATOM 945 C CA . PHE A 1 124 ? -0.278 -6.804 -1.901 1.00 91.69 124 PHE A CA 1
ATOM 946 C C . PHE A 1 124 ? -1.347 -5.862 -1.337 1.00 91.69 124 PHE A C 1
ATOM 948 O O . PHE A 1 124 ? -1.492 -5.772 -0.121 1.00 91.69 124 PHE A O 1
ATOM 955 N N . ASN A 1 125 ? -2.123 -5.204 -2.200 1.00 87.56 125 ASN A N 1
ATOM 956 C CA . ASN A 1 125 ? -3.233 -4.351 -1.782 1.00 87.56 125 ASN A CA 1
ATOM 957 C C . ASN A 1 125 ? -4.327 -5.157 -1.074 1.00 87.56 125 ASN A C 1
ATOM 959 O O . ASN A 1 125 ? -4.808 -4.732 -0.025 1.00 87.56 125 ASN A O 1
ATOM 963 N N . GLU A 1 126 ? -4.674 -6.334 -1.594 1.00 92.62 126 GLU A N 1
ATOM 964 C CA . GLU A 1 126 ? -5.611 -7.257 -0.949 1.00 92.62 126 GLU A CA 1
ATOM 965 C C . GLU A 1 126 ? -5.111 -7.675 0.439 1.00 92.62 126 GLU A C 1
ATOM 967 O O . GLU A 1 126 ? -5.844 -7.562 1.421 1.00 92.62 126 GLU A O 1
ATOM 972 N N . LEU A 1 127 ? -3.832 -8.050 0.554 1.00 89.31 127 LEU A N 1
ATOM 973 C CA . LEU A 1 127 ? -3.219 -8.402 1.834 1.00 89.31 127 LEU A CA 1
ATOM 974 C C . LEU A 1 127 ? -3.210 -7.223 2.819 1.00 89.31 127 LEU A C 1
ATOM 976 O O . LEU A 1 127 ? -3.415 -7.415 4.019 1.00 89.31 127 LEU A O 1
ATOM 980 N N . LEU A 1 128 ? -2.964 -5.998 2.345 1.00 89.88 128 LEU A N 1
ATOM 981 C CA . LEU A 1 128 ? -3.020 -4.799 3.182 1.00 89.88 128 LEU A CA 1
ATOM 982 C C . LEU A 1 128 ? -4.436 -4.541 3.701 1.00 89.88 128 LEU A C 1
ATOM 984 O O . LEU A 1 128 ? -4.596 -4.249 4.888 1.00 89.88 128 LEU A O 1
ATOM 988 N N . LEU A 1 129 ? -5.451 -4.672 2.843 1.00 89.00 129 LEU A N 1
ATOM 989 C CA . LEU A 1 129 ? -6.853 -4.527 3.234 1.00 89.00 129 LEU A CA 1
ATOM 990 C C . LEU A 1 129 ? -7.251 -5.603 4.245 1.00 89.00 129 LEU A C 1
ATOM 992 O O . LEU A 1 129 ? -7.720 -5.262 5.330 1.00 89.00 129 LEU A O 1
ATOM 996 N N . SER A 1 130 ? -6.946 -6.875 3.974 1.00 88.69 130 SER A N 1
ATOM 997 C CA . SER A 1 130 ? -7.255 -7.968 4.899 1.00 88.69 130 SER A CA 1
ATOM 998 C C . SER A 1 130 ? -6.530 -7.809 6.238 1.00 88.69 130 SER A C 1
ATOM 1000 O O . SER A 1 130 ? -7.091 -8.082 7.296 1.00 88.69 130 SER A O 1
ATOM 1002 N N . THR A 1 131 ? -5.276 -7.345 6.221 1.00 88.75 131 THR A N 1
ATOM 1003 C CA . THR A 1 131 ? -4.500 -7.093 7.446 1.00 88.75 131 THR A CA 1
ATOM 1004 C C . THR A 1 131 ? -5.103 -5.943 8.245 1.00 88.75 131 THR A C 1
ATOM 1006 O O . THR A 1 131 ? -5.207 -6.037 9.467 1.00 88.75 131 THR A O 1
ATOM 1009 N N . ARG A 1 132 ? -5.537 -4.870 7.574 1.00 85.94 132 ARG A N 1
ATOM 1010 C CA . ARG A 1 132 ? -6.218 -3.738 8.210 1.00 85.94 132 ARG A CA 1
ATOM 1011 C C . ARG A 1 132 ? -7.538 -4.167 8.842 1.00 85.94 132 ARG A C 1
ATOM 1013 O O . ARG A 1 132 ? -7.789 -3.816 9.992 1.00 85.94 132 ARG A O 1
ATOM 1020 N N . GLU A 1 133 ? -8.353 -4.931 8.122 1.00 87.75 133 GLU A N 1
ATOM 1021 C CA . GLU A 1 133 ? -9.623 -5.462 8.624 1.00 87.75 133 GLU A CA 1
ATOM 1022 C C . GLU A 1 133 ? -9.406 -6.368 9.837 1.00 87.75 133 GLU A C 1
ATOM 1024 O O . GLU A 1 133 ? -10.050 -6.185 10.868 1.00 87.75 133 GLU A O 1
ATOM 1029 N N . GLN A 1 134 ? -8.434 -7.283 9.773 1.00 86.06 134 GLN A N 1
ATOM 1030 C CA . GLN A 1 134 ? -8.086 -8.140 10.907 1.00 86.06 134 GLN A CA 1
ATOM 1031 C C . GLN A 1 134 ? -7.565 -7.341 12.105 1.00 86.06 134 GLN A C 1
ATOM 1033 O O . GLN A 1 134 ? -7.939 -7.637 13.237 1.00 86.06 134 GLN A O 1
ATOM 1038 N N . ALA A 1 135 ? -6.713 -6.337 11.884 1.00 84.12 135 ALA A N 1
ATOM 1039 C CA . ALA A 1 135 ? -6.196 -5.486 12.952 1.00 84.12 135 ALA A CA 1
ATOM 1040 C C . ALA A 1 135 ? -7.310 -4.656 13.604 1.00 84.12 135 ALA A C 1
ATOM 1042 O O . ALA A 1 135 ? -7.358 -4.556 14.826 1.00 84.12 135 ALA A O 1
ATOM 1043 N N . SER A 1 136 ? -8.235 -4.115 12.807 1.00 83.19 136 SER A N 1
ATOM 1044 C CA . SER A 1 136 ? -9.408 -3.396 13.309 1.00 83.19 136 SER A CA 1
ATOM 1045 C C . SER A 1 136 ? -10.334 -4.322 14.100 1.00 83.19 136 SER A C 1
ATOM 1047 O O . SER A 1 136 ? -10.708 -3.991 15.224 1.00 83.19 136 SER A O 1
ATOM 1049 N N . ALA A 1 137 ? -10.624 -5.518 13.579 1.00 84.31 137 ALA A N 1
ATOM 1050 C CA . ALA A 1 137 ? -11.438 -6.514 14.269 1.00 84.31 137 ALA A CA 1
ATOM 1051 C C . ALA A 1 137 ? -10.801 -6.962 15.596 1.00 84.31 137 ALA A C 1
ATOM 1053 O O . ALA A 1 137 ? -11.499 -7.064 16.604 1.00 84.31 137 ALA A O 1
ATOM 1054 N N . ARG A 1 138 ? -9.477 -7.178 15.620 1.00 86.25 138 ARG A N 1
ATOM 1055 C CA . ARG A 1 138 ? -8.727 -7.469 16.854 1.00 86.25 138 ARG A CA 1
ATOM 1056 C C . ARG A 1 138 ? -8.784 -6.303 17.832 1.00 86.25 138 ARG A C 1
ATOM 1058 O O . ARG A 1 138 ? -9.111 -6.529 18.985 1.00 86.25 138 ARG A O 1
ATOM 1065 N N . GLY A 1 139 ? -8.581 -5.070 17.367 1.00 86.44 139 GLY A N 1
ATOM 1066 C CA . GLY A 1 139 ? -8.672 -3.877 18.209 1.00 86.44 139 GLY A CA 1
ATOM 1067 C C . GLY A 1 139 ? -10.029 -3.744 18.904 1.00 86.44 139 GLY A C 1
ATOM 1068 O O . GLY A 1 139 ? -10.075 -3.487 20.103 1.00 86.44 139 GLY A O 1
ATOM 1069 N N . VAL A 1 140 ? -11.136 -3.996 18.195 1.00 87.56 140 VAL A N 1
ATOM 1070 C CA . VAL A 1 140 ? -12.483 -3.995 18.799 1.00 87.56 140 VAL A CA 1
ATOM 1071 C C . VAL A 1 140 ? -12.622 -5.097 19.856 1.00 87.56 140 VAL A C 1
ATOM 1073 O O . VAL A 1 140 ? -13.188 -4.864 20.923 1.00 87.56 140 VAL A O 1
ATOM 1076 N N . VAL A 1 141 ? -12.093 -6.295 19.592 1.00 89.81 141 VAL A N 1
ATOM 1077 C CA . VAL A 1 141 ? -12.106 -7.410 20.555 1.00 89.81 141 VAL A CA 1
ATOM 1078 C C . VAL A 1 141 ? -11.254 -7.100 21.787 1.00 89.81 141 VAL A C 1
ATOM 1080 O O . VAL A 1 141 ? -11.693 -7.379 22.901 1.00 89.81 141 VAL A O 1
ATOM 1083 N N . ASP A 1 142 ? -10.081 -6.501 21.612 1.00 90.81 142 ASP A N 1
ATOM 1084 C CA . ASP A 1 142 ? -9.169 -6.149 22.701 1.00 90.81 142 ASP A CA 1
ATOM 1085 C C . ASP A 1 142 ? -9.765 -5.045 23.581 1.00 90.81 142 ASP A C 1
ATOM 1087 O O . ASP A 1 142 ? -9.739 -5.152 24.808 1.00 90.81 142 ASP A O 1
ATOM 1091 N N . VAL A 1 143 ? -10.381 -4.020 22.976 1.00 91.31 143 VAL A N 1
ATOM 1092 C CA . VAL A 1 143 ? -11.099 -2.967 23.714 1.00 91.31 143 VAL A CA 1
ATOM 1093 C C . VAL A 1 143 ? -12.269 -3.566 24.487 1.00 91.31 143 VAL A C 1
ATOM 1095 O O . VAL A 1 143 ? -12.389 -3.306 25.681 1.00 91.31 143 VAL A O 1
ATOM 1098 N N . ARG A 1 144 ? -13.087 -4.423 23.861 1.00 92.75 144 ARG A N 1
ATOM 1099 C CA . ARG A 1 144 ? -14.181 -5.120 24.553 1.00 92.75 144 ARG A CA 1
ATOM 1100 C C . ARG A 1 144 ? -13.663 -5.938 25.736 1.00 92.75 144 ARG A C 1
ATOM 1102 O O . ARG A 1 144 ? -14.193 -5.816 26.830 1.00 92.75 144 ARG A O 1
ATOM 1109 N N . THR A 1 145 ? -12.618 -6.735 25.528 1.00 92.06 145 THR A N 1
ATOM 1110 C CA . THR A 1 145 ? -12.021 -7.573 26.581 1.00 92.06 145 THR A CA 1
ATOM 1111 C C . THR A 1 145 ? -11.440 -6.712 27.703 1.00 92.06 145 THR A C 1
ATOM 1113 O O . THR A 1 145 ? -11.512 -7.069 28.872 1.00 92.06 145 THR A O 1
ATOM 1116 N N . THR A 1 146 ? -10.882 -5.546 27.374 1.00 91.81 146 THR A N 1
ATOM 1117 C CA . THR A 1 146 ? -10.408 -4.586 28.376 1.00 91.81 146 THR A CA 1
ATOM 1118 C C . THR A 1 146 ? -11.577 -4.036 29.188 1.00 91.81 146 THR A C 1
ATOM 1120 O O . THR A 1 146 ? -11.516 -4.074 30.411 1.00 91.81 146 THR A O 1
ATOM 1123 N N . LEU A 1 147 ? -12.660 -3.600 28.534 1.00 92.44 147 LEU A N 1
ATOM 1124 C CA . LEU A 1 147 ? -13.876 -3.127 29.205 1.00 92.44 147 LEU A CA 1
ATOM 1125 C C . LEU A 1 147 ? -14.517 -4.212 30.081 1.00 92.44 147 LEU A C 1
ATOM 1127 O O . LEU A 1 147 ? -15.016 -3.898 31.154 1.00 92.44 147 LEU A O 1
ATOM 1131 N N . GLU A 1 148 ? -14.469 -5.477 29.656 1.00 92.19 148 GLU A N 1
ATOM 1132 C CA . GLU A 1 148 ? -14.955 -6.624 30.434 1.00 92.19 148 GLU A CA 1
ATOM 1133 C C . GLU A 1 148 ? -14.148 -6.876 31.714 1.00 92.19 148 GLU A C 1
ATOM 1135 O O . GLU A 1 148 ? -14.696 -7.377 32.692 1.00 92.19 148 GLU A O 1
ATOM 1140 N N . ASN A 1 149 ? -12.857 -6.536 31.713 1.00 93.62 149 ASN A N 1
ATOM 1141 C CA . ASN A 1 149 ? -11.965 -6.727 32.858 1.00 93.62 149 ASN A CA 1
ATOM 1142 C C . ASN A 1 149 ? -11.902 -5.512 33.800 1.00 93.62 149 ASN A C 1
ATOM 1144 O O . ASN A 1 149 ? -11.287 -5.605 34.863 1.00 93.62 149 ASN A O 1
ATOM 1148 N N . LEU A 1 150 ? -12.480 -4.373 33.412 1.00 93.12 150 LEU A N 1
ATOM 1149 C CA . LEU A 1 150 ? -12.550 -3.179 34.252 1.00 93.12 150 LEU A CA 1
ATOM 1150 C C . LEU A 1 150 ? -13.699 -3.274 35.258 1.00 93.12 150 LEU A C 1
ATOM 1152 O O . LEU A 1 150 ? -14.678 -3.994 35.062 1.00 93.12 150 LEU A O 1
ATOM 1156 N N . GLU A 1 151 ? -13.602 -2.492 36.333 1.00 94.56 151 GLU A N 1
ATOM 1157 C CA . GLU A 1 151 ? -14.742 -2.310 37.228 1.00 94.56 151 GLU A CA 1
ATOM 1158 C C . GLU A 1 151 ? -15.900 -1.614 36.485 1.00 94.56 151 GLU A C 1
ATOM 1160 O O . GLU A 1 151 ? -15.649 -0.718 35.668 1.00 94.56 151 GLU A O 1
ATOM 1165 N N . PRO A 1 152 ? -17.171 -1.963 36.774 1.00 92.88 152 PRO A N 1
ATOM 1166 C CA . PRO A 1 152 ? -18.329 -1.413 36.064 1.00 92.88 152 PRO A CA 1
ATOM 1167 C C . PRO A 1 152 ? -18.383 0.122 36.003 1.00 92.88 152 PRO A C 1
ATOM 1169 O O . PRO A 1 152 ? -18.739 0.687 34.968 1.00 92.88 152 PRO A O 1
ATOM 1172 N N . SER A 1 153 ? -17.966 0.801 37.075 1.00 91.56 153 SER A N 1
ATOM 1173 C CA . SER A 1 153 ? -17.914 2.267 37.155 1.00 91.56 153 SER A CA 1
ATOM 1174 C C . SER A 1 153 ? -16.877 2.873 36.200 1.00 91.56 153 SER A C 1
ATOM 1176 O O . SER A 1 153 ? -17.162 3.846 35.505 1.00 91.56 153 SER A O 1
ATOM 1178 N N . GLN A 1 154 ? -15.693 2.263 36.096 1.00 92.12 154 GLN A N 1
ATOM 1179 C CA . GLN A 1 154 ? -14.629 2.694 35.183 1.00 92.12 154 GLN A CA 1
ATOM 1180 C C . GLN A 1 154 ? -14.992 2.409 33.723 1.00 92.12 154 GLN A C 1
ATOM 1182 O O . GLN A 1 154 ? -14.735 3.226 32.837 1.00 92.12 154 GLN A O 1
ATOM 1187 N N . ALA A 1 155 ? -15.619 1.258 33.466 1.00 92.12 155 ALA A N 1
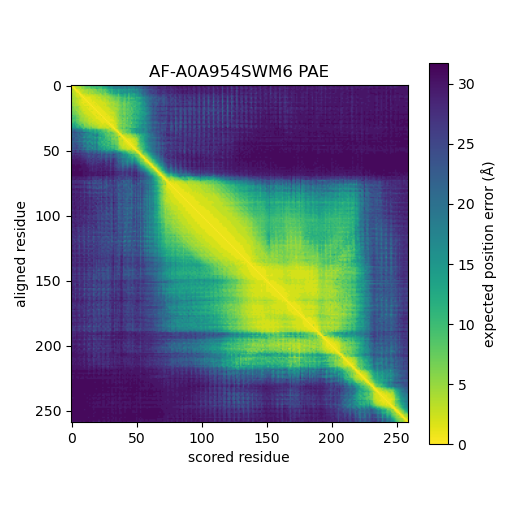ATOM 1188 C CA . ALA A 1 155 ? -16.104 0.903 32.140 1.00 92.12 155 ALA A CA 1
ATOM 1189 C C . ALA A 1 155 ? -17.188 1.882 31.655 1.00 92.12 155 ALA A C 1
ATOM 1191 O O . ALA A 1 155 ? -17.148 2.297 30.496 1.00 92.12 155 ALA A O 1
ATOM 1192 N N . LYS A 1 156 ? -18.102 2.317 32.538 1.00 91.38 156 LYS A N 1
ATOM 1193 C CA . LYS A 1 156 ? -19.077 3.382 32.249 1.00 91.38 156 LYS A CA 1
ATOM 1194 C C . LYS A 1 156 ? -18.384 4.671 31.805 1.00 91.38 156 LYS A C 1
ATOM 1196 O O . LYS A 1 156 ? -18.726 5.200 30.749 1.00 91.38 156 LYS A O 1
ATOM 1201 N N . ASP A 1 157 ? -17.408 5.161 32.568 1.00 92.56 157 ASP A N 1
ATOM 1202 C CA . ASP A 1 157 ? -16.704 6.409 32.241 1.00 92.56 157 ASP A CA 1
ATOM 1203 C C . ASP A 1 157 ? -16.008 6.329 30.873 1.00 92.56 157 ASP A C 1
ATOM 1205 O O . ASP A 1 157 ? -16.078 7.265 30.069 1.00 92.56 157 ASP A O 1
ATOM 1209 N N . GLN A 1 158 ? -15.398 5.182 30.568 1.00 91.94 158 GLN A N 1
ATOM 1210 C CA . GLN A 1 158 ? -14.751 4.946 29.280 1.00 91.94 158 GLN A CA 1
ATOM 1211 C C . GLN A 1 158 ? -15.760 4.869 28.123 1.00 91.94 158 GLN A C 1
ATOM 1213 O O . GLN A 1 158 ? -15.508 5.422 27.050 1.00 91.94 158 GLN A O 1
ATOM 1218 N N . ILE A 1 159 ? -16.912 4.226 28.329 1.00 90.75 159 ILE A N 1
ATOM 1219 C CA . ILE A 1 159 ? -18.002 4.172 27.344 1.00 90.75 159 ILE A CA 1
ATOM 1220 C C . ILE A 1 159 ? -18.558 5.575 27.083 1.00 90.75 159 ILE A C 1
ATOM 1222 O O . ILE A 1 159 ? -18.753 5.955 25.930 1.00 90.75 159 ILE A O 1
ATOM 1226 N N . MET A 1 160 ? -18.744 6.374 28.133 1.00 89.81 160 MET A N 1
ATOM 1227 C CA . MET A 1 160 ? -19.206 7.756 28.018 1.00 89.81 160 MET A CA 1
ATOM 1228 C C . MET A 1 160 ? -18.249 8.633 27.217 1.00 89.81 160 MET A C 1
ATOM 1230 O O . MET A 1 160 ? -18.692 9.483 26.444 1.00 89.81 160 MET A O 1
ATOM 1234 N N . LEU A 1 161 ? -16.940 8.424 27.363 1.00 90.81 161 LEU A N 1
ATOM 1235 C CA . LEU A 1 161 ? -15.953 9.103 26.530 1.00 90.81 161 LEU A CA 1
ATOM 1236 C C . LEU A 1 161 ? -16.100 8.701 25.055 1.00 90.81 161 LEU A C 1
ATOM 1238 O O . LEU A 1 161 ? -16.133 9.565 24.187 1.00 90.81 161 LEU A O 1
ATOM 1242 N N . MET A 1 162 ? -16.278 7.408 24.771 1.00 89.12 162 MET A N 1
ATOM 1243 C CA . MET A 1 162 ? -16.470 6.919 23.400 1.00 89.12 162 MET A CA 1
ATOM 1244 C C . MET A 1 162 ? -17.751 7.453 22.748 1.00 89.12 162 MET A C 1
ATOM 1246 O O . MET A 1 162 ? -17.740 7.765 21.559 1.00 89.12 162 MET A O 1
ATOM 1250 N N . ILE A 1 163 ? -18.838 7.586 23.511 1.00 88.25 163 ILE A N 1
ATOM 1251 C CA . ILE A 1 163 ? -20.091 8.197 23.045 1.00 88.25 163 ILE A CA 1
ATOM 1252 C C . ILE A 1 163 ? -19.863 9.673 22.704 1.00 88.25 163 ILE A C 1
ATOM 1254 O O . ILE A 1 163 ? -20.225 10.111 21.615 1.00 88.25 163 ILE A O 1
ATOM 1258 N N . LYS A 1 164 ? -19.182 10.424 23.580 1.00 89.50 164 LYS A N 1
ATOM 1259 C CA . LYS A 1 164 ? -18.824 11.833 23.329 1.00 89.50 164 LYS A CA 1
ATOM 1260 C C . LYS A 1 164 ? -17.932 12.014 22.100 1.00 89.50 164 LYS A C 1
ATOM 1262 O O . LYS A 1 164 ? -18.063 13.017 21.406 1.00 89.50 164 LYS A O 1
ATOM 1267 N N . ASP A 1 165 ? -17.083 11.033 21.809 1.00 89.56 165 ASP A N 1
ATOM 1268 C CA . ASP A 1 165 ? -16.239 10.995 20.611 1.00 89.56 165 ASP A CA 1
ATOM 1269 C C . ASP A 1 165 ? -17.002 10.548 19.342 1.00 89.56 165 ASP A C 1
ATOM 1271 O O . ASP A 1 165 ? -16.399 10.382 18.281 1.00 89.56 165 ASP A O 1
ATOM 1275 N N . GLY A 1 166 ? -18.321 10.331 19.423 1.00 88.12 166 GLY A N 1
ATOM 1276 C CA . GLY A 1 166 ? -19.168 9.926 18.297 1.00 88.12 166 GLY A CA 1
ATOM 1277 C C . GLY A 1 166 ? -19.046 8.448 17.910 1.00 88.12 166 GLY A C 1
ATOM 1278 O O . GLY A 1 166 ? -19.507 8.045 16.844 1.00 88.12 166 GLY A O 1
ATOM 1279 N N . ARG A 1 167 ? -18.441 7.609 18.760 1.00 86.75 167 ARG A N 1
ATOM 1280 C CA . ARG A 1 167 ? -18.204 6.172 18.508 1.00 86.75 167 ARG A CA 1
ATOM 1281 C C . ARG A 1 167 ? -19.320 5.279 19.060 1.00 86.75 167 ARG A C 1
ATOM 1283 O O . ARG A 1 167 ? -19.083 4.144 19.470 1.00 86.75 167 ARG A O 1
ATOM 1290 N N . GLU A 1 168 ? -20.555 5.771 19.052 1.00 86.38 168 GLU A N 1
ATOM 1291 C CA . GLU A 1 168 ? -21.733 5.090 19.610 1.00 86.38 168 GLU A CA 1
ATOM 1292 C C . GLU A 1 168 ? -21.988 3.717 18.967 1.00 86.38 168 GLU A C 1
ATOM 1294 O O . GLU A 1 168 ? -22.285 2.742 19.654 1.00 86.38 168 GLU A O 1
ATOM 1299 N N . ASN A 1 169 ? -21.816 3.611 17.647 1.00 84.75 169 ASN A N 1
ATOM 1300 C CA . ASN A 1 169 ? -22.036 2.365 16.906 1.00 84.75 169 ASN A CA 1
ATOM 1301 C C . ASN A 1 169 ? -21.050 1.259 17.313 1.00 84.75 169 ASN A C 1
ATOM 1303 O O . ASN A 1 169 ? -21.427 0.089 17.415 1.00 84.75 169 ASN A O 1
ATOM 1307 N N . GLU A 1 170 ? -19.795 1.624 17.593 1.00 85.31 170 GLU A N 1
ATOM 1308 C CA . GLU A 1 170 ? -18.787 0.686 18.092 1.00 85.31 170 GLU A CA 1
ATOM 1309 C C . GLU A 1 170 ? -19.126 0.217 19.510 1.00 85.31 170 GLU A C 1
ATOM 1311 O O . GLU A 1 170 ? -19.025 -0.974 19.803 1.00 85.31 170 GLU A O 1
ATOM 1316 N N . VAL A 1 171 ? -19.582 1.132 20.372 1.00 88.88 171 VAL A N 1
ATOM 1317 C CA . VAL A 1 171 ? -20.025 0.822 21.740 1.00 88.88 171 VAL A CA 1
ATOM 1318 C C . VAL A 1 171 ? -21.183 -0.175 21.723 1.00 88.88 171 VAL A C 1
ATOM 1320 O O . VAL A 1 171 ? -21.109 -1.205 22.391 1.00 88.88 171 VAL A O 1
ATOM 1323 N N . VAL A 1 172 ? -22.218 0.081 20.918 1.00 88.62 172 VAL A N 1
ATOM 1324 C CA . VAL A 1 172 ? -23.375 -0.816 20.755 1.00 88.62 172 VAL A CA 1
ATOM 1325 C C . VAL A 1 172 ? -22.922 -2.202 20.282 1.00 88.62 172 VAL A C 1
ATOM 1327 O O . VAL A 1 172 ? -23.313 -3.221 20.858 1.00 88.62 172 VAL A O 1
ATOM 1330 N N . GLY A 1 173 ? -22.044 -2.255 19.275 1.00 86.62 173 GLY A N 1
ATOM 1331 C CA . GLY A 1 173 ? -21.497 -3.508 18.753 1.00 86.62 173 GLY A CA 1
ATOM 1332 C C . GLY A 1 173 ? -20.675 -4.295 19.781 1.00 86.62 173 GLY A C 1
ATOM 1333 O O . GLY A 1 173 ? -20.791 -5.524 19.847 1.00 86.62 173 GLY A O 1
ATOM 1334 N N . MET A 1 174 ? -19.873 -3.607 20.602 1.00 89.31 174 MET A N 1
ATOM 1335 C CA . MET A 1 174 ? -19.093 -4.222 21.679 1.00 89.31 174 MET A CA 1
ATOM 1336 C C . MET A 1 174 ? -19.999 -4.741 22.795 1.00 89.31 174 MET A C 1
ATOM 1338 O O . MET A 1 174 ? -19.937 -5.933 23.095 1.00 89.31 174 MET A O 1
ATOM 1342 N N . LEU A 1 175 ? -20.891 -3.902 23.337 1.00 88.62 175 LEU A N 1
ATOM 1343 C CA . LEU A 1 175 ? -21.820 -4.267 24.415 1.00 88.62 175 LEU A CA 1
ATOM 1344 C C . LEU A 1 175 ? -22.706 -5.456 24.027 1.00 88.62 175 LEU A C 1
ATOM 1346 O O . LEU A 1 175 ? -22.935 -6.360 24.834 1.00 88.62 175 LEU A O 1
ATOM 1350 N N . ARG A 1 176 ? -23.172 -5.528 22.774 1.00 87.75 176 ARG A N 1
ATOM 1351 C CA . ARG A 1 176 ? -23.986 -6.660 22.306 1.00 87.75 176 ARG A CA 1
ATOM 1352 C C . ARG A 1 176 ? -23.238 -7.995 22.386 1.00 87.75 176 ARG A C 1
ATOM 1354 O O . ARG A 1 176 ? -23.857 -9.015 22.682 1.00 87.75 176 ARG A O 1
ATOM 1361 N N . LYS A 1 177 ? -21.923 -7.980 22.143 1.00 88.12 177 LYS A N 1
ATOM 1362 C CA . LYS A 1 177 ? -21.044 -9.162 22.142 1.00 88.12 177 LYS A CA 1
ATOM 1363 C C . LYS A 1 177 ? -20.395 -9.451 23.505 1.00 88.12 177 LYS A C 1
ATOM 1365 O O . LYS A 1 177 ? -19.631 -10.411 23.577 1.00 88.12 177 LYS A O 1
ATOM 1370 N N . MET A 1 178 ? -20.657 -8.636 24.529 1.00 89.56 178 MET A N 1
ATOM 1371 C CA . MET A 1 178 ? -20.187 -8.860 25.902 1.00 89.56 178 MET A CA 1
ATOM 1372 C C . MET A 1 178 ? -21.040 -9.894 26.642 1.00 89.56 178 MET A C 1
ATOM 1374 O O . MET A 1 178 ? -22.207 -10.120 26.303 1.00 89.56 178 MET A O 1
ATOM 1378 N N . ALA A 1 179 ? -20.464 -10.487 27.690 1.00 91.06 179 ALA A N 1
ATOM 1379 C CA . ALA A 1 179 ? -21.193 -11.345 28.619 1.00 91.06 179 ALA A CA 1
ATOM 1380 C C . ALA A 1 179 ? -22.347 -10.578 29.303 1.00 91.06 179 ALA A C 1
ATOM 1382 O O . ALA A 1 179 ? -22.243 -9.386 29.602 1.00 91.06 179 ALA A O 1
ATOM 1383 N N . VAL A 1 180 ? -23.486 -11.253 29.496 1.00 88.75 180 VAL A N 1
ATOM 1384 C CA . VAL A 1 180 ? -24.753 -10.619 29.915 1.00 88.75 180 VAL A CA 1
ATOM 1385 C C . VAL A 1 180 ? -24.665 -10.029 31.323 1.00 88.75 180 VAL A C 1
ATOM 1387 O O . VAL A 1 180 ? -25.208 -8.956 31.568 1.00 88.75 180 VAL A O 1
ATOM 1390 N N . ASP A 1 181 ? -23.976 -10.721 32.222 1.00 90.06 181 ASP A N 1
ATOM 1391 C CA . ASP A 1 181 ? -23.706 -10.329 33.604 1.00 90.06 181 ASP A CA 1
ATOM 1392 C C . ASP A 1 181 ? -22.837 -9.069 33.685 1.00 90.06 181 ASP A C 1
ATOM 1394 O O . ASP A 1 181 ? -23.221 -8.102 34.342 1.00 90.06 181 ASP A O 1
ATOM 1398 N N . ILE A 1 182 ? -21.725 -9.038 32.947 1.00 89.31 182 ILE A N 1
ATOM 1399 C CA . ILE A 1 182 ? -20.822 -7.881 32.897 1.00 89.31 182 ILE A CA 1
ATOM 1400 C C . ILE A 1 182 ? -21.537 -6.678 32.275 1.00 89.31 182 ILE A C 1
ATOM 1402 O O . ILE A 1 182 ? -21.503 -5.577 32.823 1.00 89.31 182 ILE A O 1
ATOM 1406 N N . ARG A 1 183 ? -22.252 -6.887 31.161 1.00 90.25 183 ARG A N 1
ATOM 1407 C CA . ARG A 1 183 ? -23.057 -5.836 30.526 1.00 90.25 183 ARG A CA 1
ATOM 1408 C C . ARG A 1 183 ? -24.105 -5.274 31.485 1.00 90.25 183 ARG A C 1
ATOM 1410 O O . ARG A 1 183 ? -24.263 -4.060 31.546 1.00 90.25 183 ARG A O 1
ATOM 1417 N N . ALA A 1 184 ? -24.825 -6.128 32.212 1.00 88.31 184 ALA A N 1
ATOM 1418 C CA . ALA A 1 184 ? -25.828 -5.683 33.176 1.00 88.31 184 ALA A CA 1
ATOM 1419 C C . ALA A 1 184 ? -25.197 -4.871 34.317 1.00 88.31 184 ALA A C 1
ATOM 1421 O O . ALA A 1 184 ? -25.750 -3.840 34.691 1.00 88.31 184 ALA A O 1
ATOM 1422 N N . GLY A 1 185 ? -24.026 -5.291 34.811 1.00 89.56 185 GLY A N 1
ATOM 1423 C CA . GLY A 1 185 ? -23.261 -4.547 35.811 1.00 89.56 185 GLY A CA 1
ATOM 1424 C C . GLY A 1 185 ? -22.873 -3.151 35.325 1.00 89.56 185 GLY A C 1
ATOM 1425 O O . GLY A 1 185 ? -23.120 -2.175 36.020 1.00 89.56 185 GLY A O 1
ATOM 1426 N N . ILE A 1 186 ? -22.351 -3.039 34.102 1.00 88.31 186 ILE A N 1
ATOM 1427 C CA . ILE A 1 186 ? -21.991 -1.747 33.499 1.00 88.31 186 ILE A CA 1
ATOM 1428 C C . ILE A 1 186 ? -23.224 -0.857 33.319 1.00 88.31 186 ILE A C 1
ATOM 1430 O O . ILE A 1 186 ? -23.193 0.305 33.708 1.00 88.31 186 ILE A O 1
ATOM 1434 N N . LEU A 1 187 ? -24.320 -1.390 32.767 1.00 87.25 187 LEU A N 1
ATOM 1435 C CA . LEU A 1 187 ? -25.554 -0.626 32.541 1.00 87.25 187 LEU A CA 1
ATOM 1436 C C . LEU A 1 187 ? -26.204 -0.148 33.849 1.00 87.25 187 LEU A C 1
ATOM 1438 O O . LEU A 1 187 ? -26.825 0.912 33.859 1.00 87.25 187 LEU A O 1
ATOM 1442 N N . ALA A 1 188 ? -26.039 -0.885 34.950 1.00 87.56 188 ALA A N 1
ATOM 1443 C CA . ALA A 1 188 ? -26.546 -0.482 36.260 1.00 87.56 188 ALA A CA 1
ATOM 1444 C C . ALA A 1 188 ? -25.846 0.774 36.818 1.00 87.56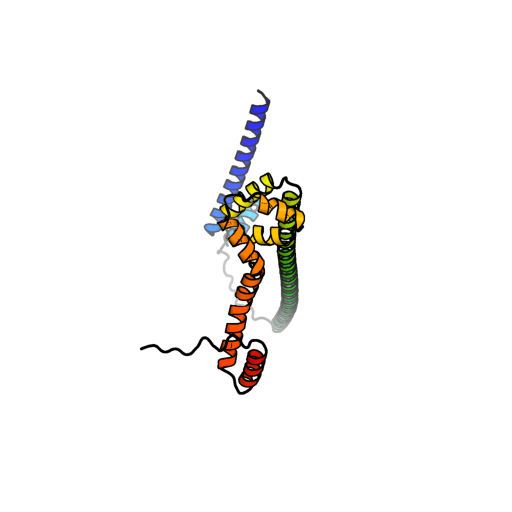 188 ALA A C 1
ATOM 1446 O O . ALA A 1 188 ? -26.464 1.530 37.563 1.00 87.56 188 ALA A O 1
ATOM 1447 N N . GLU A 1 189 ? -24.597 1.040 36.423 1.00 88.88 189 GLU A N 1
ATOM 1448 C CA . GLU A 1 189 ? -23.820 2.208 36.870 1.00 88.88 189 GLU A CA 1
ATOM 1449 C C . GLU A 1 189 ? -24.200 3.518 36.144 1.00 88.88 189 GLU A C 1
ATOM 1451 O O . GLU A 1 189 ? -23.793 4.617 36.546 1.00 88.88 189 GLU A O 1
ATOM 1456 N N . PHE A 1 190 ? -25.025 3.455 35.093 1.00 83.56 190 PHE A N 1
ATOM 1457 C CA . PHE A 1 190 ? -25.535 4.628 34.362 1.00 83.56 190 PHE A CA 1
ATOM 1458 C C . PHE A 1 190 ? -26.692 5.345 35.090 1.00 83.56 190 PHE A C 1
ATOM 1460 O O . PHE A 1 190 ? -27.639 5.848 34.483 1.00 83.56 190 PHE A O 1
ATOM 1467 N N . VAL A 1 191 ? -26.611 5.441 36.418 1.00 75.75 191 VAL A N 1
ATOM 1468 C CA . VAL A 1 191 ? -27.589 6.171 37.233 1.00 75.75 191 VAL A CA 1
ATOM 1469 C C . VAL A 1 191 ? -27.551 7.664 36.881 1.00 75.75 191 VAL A C 1
ATOM 1471 O O . VAL A 1 191 ? -26.497 8.299 36.949 1.00 75.75 191 VAL A O 1
ATOM 1474 N N . GLY A 1 192 ? -28.706 8.229 36.509 1.00 71.44 192 GLY A N 1
ATOM 1475 C CA . GLY A 1 192 ? -28.864 9.646 36.146 1.00 71.44 192 GLY A CA 1
ATOM 1476 C C . GLY A 1 192 ? -28.599 9.990 34.673 1.00 71.44 192 GLY A C 1
ATOM 1477 O O . GLY A 1 192 ? -28.716 11.155 34.304 1.00 71.44 192 GLY A O 1
ATOM 1478 N N . GLN A 1 193 ? -28.275 8.999 33.835 1.00 76.56 193 GLN A N 1
ATOM 1479 C CA . GLN A 1 193 ? -28.014 9.134 32.392 1.00 76.56 193 GLN A CA 1
ATOM 1480 C C . GLN A 1 193 ? -28.931 8.204 31.577 1.00 76.56 193 GLN A C 1
ATOM 1482 O O . GLN A 1 193 ? -28.514 7.487 30.670 1.00 76.56 193 GLN A O 1
ATOM 1487 N N . GLU A 1 194 ? -30.217 8.193 31.933 1.00 72.69 194 GLU A N 1
ATOM 1488 C CA . GLU A 1 194 ? -31.202 7.234 31.413 1.00 72.69 194 GLU A CA 1
ATOM 1489 C C . GLU A 1 194 ? -31.451 7.368 29.903 1.00 72.69 194 GLU A C 1
ATOM 1491 O O . GLU A 1 194 ? -31.751 6.376 29.244 1.00 72.69 194 GLU A O 1
ATOM 1496 N N . THR A 1 195 ? -31.282 8.566 29.337 1.00 77.06 195 THR A N 1
ATOM 1497 C CA . THR A 1 195 ? -31.473 8.824 27.901 1.00 77.06 195 THR A CA 1
ATOM 1498 C C . THR A 1 195 ? -30.415 8.132 27.045 1.00 77.06 195 THR A C 1
ATOM 1500 O O . THR A 1 195 ? -30.742 7.514 26.040 1.00 77.06 195 THR A O 1
ATOM 1503 N N . GLU A 1 196 ? -29.153 8.170 27.473 1.00 76.62 196 GLU A N 1
ATOM 1504 C CA . GLU A 1 196 ? -28.027 7.584 26.732 1.00 76.62 196 GLU A CA 1
ATOM 1505 C C . GLU A 1 196 ? -28.093 6.048 26.772 1.00 76.62 196 GLU A C 1
ATOM 1507 O O . GLU A 1 196 ? -27.829 5.371 25.780 1.00 76.62 196 GLU A O 1
ATOM 1512 N N . VAL A 1 197 ? -28.530 5.483 27.902 1.00 77.50 197 VAL A N 1
ATOM 1513 C CA . VAL A 1 197 ? -28.783 4.041 28.032 1.00 77.50 197 VAL A CA 1
ATOM 1514 C C . VAL A 1 197 ? -29.969 3.603 27.181 1.00 77.50 197 VAL A C 1
ATOM 1516 O O . VAL A 1 197 ? -29.881 2.572 26.514 1.0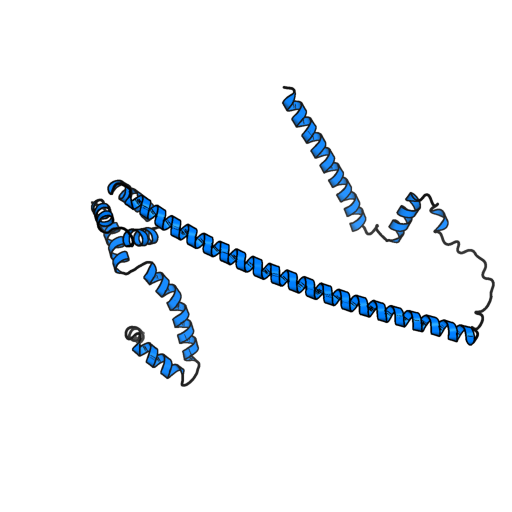0 77.50 197 VAL A O 1
ATOM 1519 N N . ALA A 1 198 ? -31.070 4.360 27.192 1.00 78.38 198 ALA A N 1
ATOM 1520 C CA . ALA A 1 198 ? -32.248 4.054 26.386 1.00 78.38 198 ALA A CA 1
ATOM 1521 C C . ALA A 1 198 ? -31.905 4.014 24.891 1.00 78.38 198 ALA A C 1
ATOM 1523 O O . ALA A 1 198 ? -32.258 3.042 24.224 1.00 78.38 198 ALA A O 1
ATOM 1524 N N . ASP A 1 199 ? -31.124 4.982 24.403 1.00 81.31 199 ASP A N 1
ATOM 1525 C CA . ASP A 1 199 ? -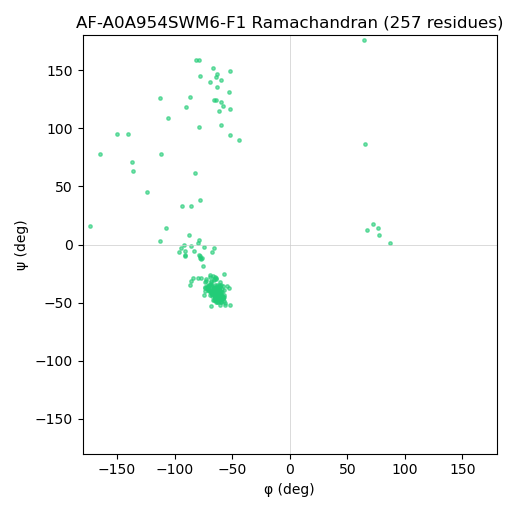30.665 5.029 23.012 1.00 81.31 199 ASP A CA 1
ATOM 1526 C C . ASP A 1 199 ? -29.790 3.815 22.652 1.00 81.31 199 ASP A C 1
ATOM 1528 O O . ASP A 1 199 ? -29.975 3.190 21.603 1.00 81.31 199 ASP A O 1
ATOM 1532 N N . ILE A 1 200 ? -28.867 3.418 23.535 1.00 80.50 200 ILE A N 1
ATOM 1533 C CA . ILE A 1 200 ? -28.024 2.225 23.341 1.00 80.50 200 ILE A CA 1
ATOM 1534 C C . ILE A 1 200 ? -28.876 0.947 23.308 1.00 80.50 200 ILE A C 1
ATOM 1536 O O . ILE A 1 200 ? -28.662 0.081 22.455 1.00 80.50 200 ILE A O 1
ATOM 1540 N N . LEU A 1 201 ? -29.843 0.810 24.221 1.00 78.94 201 LEU A N 1
ATOM 1541 C CA . LEU A 1 201 ? -30.743 -0.346 24.289 1.00 78.94 201 LEU A CA 1
ATOM 1542 C C . LEU A 1 201 ? -31.666 -0.424 23.064 1.00 78.94 201 LEU A C 1
ATOM 1544 O O . LEU A 1 201 ? -31.837 -1.507 22.503 1.00 78.94 201 LEU A O 1
ATOM 1548 N N . GLU A 1 202 ? -32.222 0.705 22.620 1.00 81.81 202 GLU A N 1
ATOM 1549 C CA . GLU A 1 202 ? -33.067 0.801 21.426 1.00 81.81 202 GLU A CA 1
ATOM 1550 C C . GLU A 1 202 ? -32.286 0.413 20.165 1.00 81.81 202 GLU A C 1
ATOM 1552 O O . GLU A 1 202 ? -32.756 -0.397 19.361 1.00 81.81 202 GLU A O 1
ATOM 1557 N N . ARG A 1 203 ? -31.050 0.906 20.024 1.00 77.06 203 ARG A N 1
ATOM 1558 C CA . ARG A 1 203 ? -30.158 0.537 18.916 1.00 77.06 203 ARG A CA 1
ATOM 1559 C C . ARG A 1 203 ? -29.764 -0.938 18.939 1.00 77.06 203 ARG A C 1
ATOM 1561 O O . ARG A 1 203 ? -29.776 -1.590 17.892 1.00 77.06 203 ARG A O 1
ATOM 1568 N N . MET A 1 204 ? -29.476 -1.501 20.114 1.00 78.00 204 MET A N 1
ATOM 1569 C CA . MET A 1 204 ? -29.242 -2.944 20.244 1.00 78.00 204 MET A CA 1
ATOM 1570 C C . MET A 1 204 ? -30.477 -3.760 19.844 1.00 78.00 204 MET A C 1
ATOM 1572 O O . MET A 1 204 ? -30.326 -4.780 19.171 1.00 78.00 204 MET A O 1
ATOM 1576 N N . ALA A 1 205 ? -31.680 -3.312 20.218 1.00 73.75 205 ALA A N 1
ATOM 1577 C CA . ALA A 1 205 ? -32.936 -3.984 19.890 1.00 73.75 205 ALA A CA 1
ATOM 1578 C C . ALA A 1 205 ? -33.262 -3.932 18.388 1.00 73.75 205 ALA A C 1
ATOM 1580 O O . ALA A 1 205 ? -33.766 -4.910 17.840 1.00 73.75 205 ALA A O 1
ATOM 1581 N N . ARG A 1 206 ? -32.936 -2.825 17.709 1.00 76.19 206 ARG A N 1
ATOM 1582 C CA . ARG A 1 206 ? -33.102 -2.675 16.252 1.00 76.19 206 ARG A CA 1
ATOM 1583 C C . ARG A 1 206 ? -32.050 -3.414 15.421 1.00 76.19 206 ARG A C 1
ATOM 1585 O O . ARG A 1 206 ? -32.212 -3.535 14.214 1.00 76.19 206 ARG A O 1
ATOM 1592 N N . GLY A 1 207 ? -30.972 -3.906 16.036 1.00 69.88 207 GLY A N 1
ATOM 1593 C CA . GLY A 1 207 ? -29.877 -4.570 15.319 1.00 69.88 207 GLY A CA 1
ATOM 1594 C C . GLY A 1 207 ? -28.919 -3.613 14.595 1.00 69.88 207 GLY A C 1
ATOM 1595 O O . GLY A 1 207 ? -28.027 -4.067 13.877 1.00 69.88 207 GLY A O 1
ATOM 1596 N N . THR A 1 208 ? -29.058 -2.306 14.810 1.00 67.88 208 THR A N 1
ATOM 1597 C CA . THR A 1 208 ? -28.130 -1.269 14.332 1.00 67.88 208 THR A CA 1
ATOM 1598 C C . THR A 1 208 ? -26.798 -1.371 15.090 1.00 67.88 208 THR A C 1
ATOM 1600 O O . THR A 1 208 ? -26.824 -1.650 16.294 1.00 67.88 208 THR A O 1
ATOM 1603 N N . PRO A 1 209 ? -25.626 -1.207 14.446 1.00 67.06 209 PRO A N 1
ATOM 1604 C CA . PRO A 1 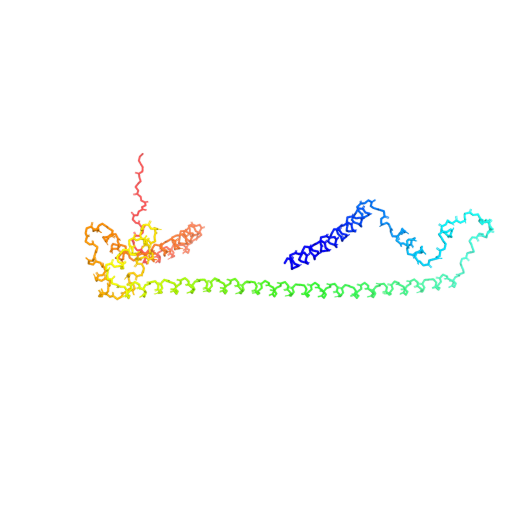209 ? -25.399 -0.667 13.096 1.00 67.06 209 PRO A CA 1
ATOM 1605 C C . PRO A 1 209 ? -25.383 -1.706 11.957 1.00 67.06 209 PRO A C 1
ATOM 1607 O O . PRO A 1 209 ? -25.270 -1.332 10.796 1.00 67.06 209 PRO A O 1
ATOM 1610 N N . GLU A 1 210 ? -25.456 -3.009 12.251 1.00 68.06 210 GLU A N 1
ATOM 1611 C CA . GLU A 1 210 ? -25.353 -4.048 11.210 1.00 68.06 210 GLU A CA 1
ATOM 1612 C C . GLU A 1 210 ? -26.556 -4.033 10.253 1.00 68.06 210 GLU A C 1
ATOM 1614 O O . GLU A 1 210 ? -26.369 -4.206 9.053 1.00 68.06 210 GLU A O 1
ATOM 1619 N N . ALA A 1 211 ? -27.766 -3.780 10.767 1.00 66.12 211 ALA A N 1
ATOM 1620 C CA . ALA A 1 211 ? -28.972 -3.633 9.948 1.00 66.12 211 ALA A CA 1
ATOM 1621 C C . ALA A 1 211 ? -28.886 -2.427 8.990 1.00 66.12 211 ALA A C 1
ATOM 1623 O O . ALA A 1 211 ? -29.129 -2.582 7.796 1.00 66.12 211 ALA A O 1
ATOM 1624 N N . ASP A 1 212 ? -28.436 -1.268 9.483 1.00 72.69 212 ASP A N 1
ATOM 1625 C CA . ASP A 1 212 ? -28.322 -0.042 8.678 1.00 72.69 212 ASP A CA 1
ATOM 1626 C C . ASP A 1 212 ? -27.308 -0.197 7.535 1.00 72.69 212 ASP A C 1
ATOM 1628 O O . ASP A 1 212 ? -27.561 0.232 6.412 1.00 72.69 212 ASP A O 1
ATOM 1632 N N . LEU A 1 213 ? -26.177 -0.867 7.789 1.00 69.06 213 LEU A N 1
ATOM 1633 C CA . LEU A 1 213 ? -25.167 -1.146 6.761 1.00 69.06 213 LEU A CA 1
ATOM 1634 C C . LEU A 1 213 ? -25.694 -2.083 5.664 1.00 69.06 213 LEU A C 1
ATOM 1636 O O . LEU A 1 213 ? -25.322 -1.952 4.495 1.00 69.06 213 LEU A O 1
ATOM 1640 N N . VAL A 1 214 ? -26.548 -3.044 6.021 1.00 66.44 214 VAL A N 1
ATOM 1641 C CA . VAL A 1 214 ? -27.192 -3.946 5.057 1.00 66.44 214 VAL A CA 1
ATOM 1642 C C . VAL A 1 214 ? -28.205 -3.178 4.209 1.00 66.44 214 VAL A C 1
ATOM 1644 O O . VAL A 1 214 ? -28.195 -3.319 2.986 1.00 66.44 214 VAL A O 1
ATOM 1647 N N . ASP A 1 215 ? -29.010 -2.312 4.819 1.00 69.44 215 ASP A N 1
ATOM 1648 C CA . ASP A 1 215 ? -29.991 -1.490 4.106 1.00 69.44 215 ASP A CA 1
ATOM 1649 C C . ASP A 1 215 ? -29.319 -0.448 3.191 1.00 69.44 215 ASP A C 1
ATOM 1651 O O . ASP A 1 215 ? -29.751 -0.255 2.053 1.00 69.44 215 ASP A O 1
ATOM 1655 N N . GLU A 1 216 ? -28.207 0.158 3.619 1.00 72.81 216 GLU A N 1
ATOM 1656 C CA . GLU A 1 216 ? -27.423 1.109 2.817 1.00 72.81 216 GLU A CA 1
ATOM 1657 C C . GLU A 1 216 ? -26.710 0.437 1.632 1.00 72.81 216 GLU A C 1
ATOM 1659 O O . GLU A 1 216 ? -26.589 1.025 0.557 1.00 72.81 216 GLU A O 1
ATOM 1664 N N . THR A 1 217 ? -26.257 -0.810 1.782 1.00 70.25 217 THR A N 1
ATOM 1665 C CA . THR A 1 217 ? -25.569 -1.540 0.701 1.00 70.25 217 THR A CA 1
ATOM 1666 C C . THR A 1 217 ? -26.529 -2.251 -0.257 1.00 70.25 217 THR A C 1
ATOM 1668 O O . THR A 1 217 ? -26.234 -2.361 -1.454 1.00 70.25 217 THR A O 1
ATOM 1671 N N . LEU A 1 218 ? -27.687 -2.717 0.224 1.00 64.00 218 LEU A N 1
ATOM 1672 C CA . LEU A 1 218 ? -28.709 -3.373 -0.596 1.00 64.00 218 LEU A CA 1
ATOM 1673 C C . LEU A 1 218 ? -29.686 -2.384 -1.234 1.00 64.00 218 LEU A C 1
ATOM 1675 O O . LEU A 1 218 ? -30.073 -2.603 -2.381 1.00 64.00 218 LEU A O 1
ATOM 1679 N N . GLY A 1 219 ? -30.041 -1.287 -0.563 1.00 59.97 219 GLY A N 1
ATOM 1680 C CA . GLY A 1 219 ? -30.983 -0.283 -1.069 1.00 59.97 219 GLY A CA 1
ATOM 1681 C C . GLY A 1 219 ? -30.633 0.233 -2.474 1.00 59.97 219 GLY A C 1
ATOM 1682 O O . GLY A 1 219 ? -31.459 0.118 -3.380 1.00 59.97 219 GLY A O 1
ATOM 1683 N N . PRO A 1 220 ? -29.398 0.699 -2.733 1.00 63.09 220 PRO A N 1
ATOM 1684 C CA . PRO A 1 220 ? -28.986 1.185 -4.050 1.00 63.09 220 PRO A CA 1
ATOM 1685 C C . PRO A 1 220 ? -28.904 0.086 -5.119 1.00 63.09 220 PRO A C 1
ATOM 1687 O O . PRO A 1 220 ? -29.224 0.335 -6.281 1.00 63.09 220 PRO A O 1
ATOM 1690 N N . ARG A 1 221 ? -28.495 -1.142 -4.757 1.00 54.09 221 ARG A N 1
ATOM 1691 C CA . ARG A 1 221 ? -28.405 -2.270 -5.710 1.00 54.09 221 ARG A CA 1
ATOM 1692 C C . ARG A 1 221 ? -29.777 -2.814 -6.094 1.00 54.09 221 ARG A C 1
ATOM 1694 O O . ARG A 1 221 ? -29.974 -3.161 -7.254 1.00 54.09 221 ARG A O 1
ATOM 1701 N N . VAL A 1 222 ? -30.716 -2.868 -5.152 1.00 56.16 222 VAL A N 1
ATOM 1702 C CA . VAL A 1 222 ? -32.100 -3.283 -5.411 1.00 56.16 222 VAL A CA 1
ATOM 1703 C C . VAL A 1 222 ? -32.823 -2.223 -6.241 1.00 56.16 222 VAL A C 1
ATOM 1705 O O . VAL A 1 222 ? -33.514 -2.578 -7.189 1.00 56.16 222 VAL A O 1
ATOM 1708 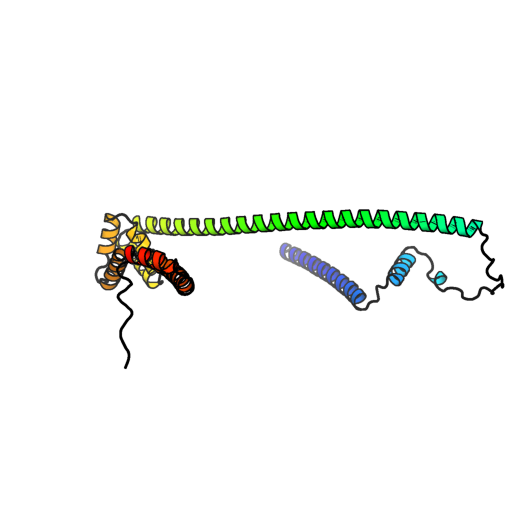N N . VAL A 1 223 ? -32.595 -0.932 -5.978 1.00 58.62 223 VAL A N 1
ATOM 1709 C CA . VAL A 1 223 ? -33.145 0.162 -6.799 1.00 58.62 223 VAL A CA 1
ATOM 1710 C C . VAL A 1 223 ? -32.555 0.170 -8.215 1.00 58.62 223 VAL A C 1
ATOM 1712 O O . VAL A 1 223 ? -33.307 0.364 -9.165 1.00 58.62 223 VAL A O 1
ATOM 1715 N N . MET A 1 224 ? -31.258 -0.115 -8.398 1.00 56.72 224 MET A N 1
ATOM 1716 C CA . MET A 1 224 ? -30.680 -0.284 -9.742 1.00 56.72 224 MET A CA 1
ATOM 1717 C C . MET A 1 224 ? -31.257 -1.495 -10.484 1.00 56.72 224 MET A C 1
ATOM 1719 O O . MET A 1 224 ? -31.650 -1.353 -11.637 1.00 56.72 224 MET A O 1
ATOM 1723 N N . MET A 1 225 ? -31.387 -2.656 -9.831 1.00 52.84 225 MET A N 1
ATOM 1724 C CA . MET A 1 225 ? -32.000 -3.830 -10.468 1.00 52.84 225 MET A CA 1
ATOM 1725 C C . MET A 1 225 ? -33.481 -3.609 -10.800 1.00 52.84 225 MET A C 1
ATOM 1727 O O . MET A 1 225 ? -33.944 -4.062 -11.841 1.00 52.84 225 MET A O 1
ATOM 1731 N N . LEU A 1 226 ? -34.234 -2.906 -9.949 1.00 52.16 226 LEU A N 1
ATOM 1732 C CA . LEU A 1 226 ? -35.639 -2.581 -10.213 1.00 52.16 226 LEU A CA 1
ATOM 1733 C C . LEU A 1 226 ? -35.791 -1.519 -11.314 1.00 52.16 226 LEU A C 1
ATOM 1735 O O . LEU A 1 226 ? -36.705 -1.637 -12.125 1.00 52.16 226 LEU A O 1
ATOM 1739 N N . GLY A 1 227 ? -34.878 -0.545 -11.393 1.00 53.16 227 GLY A N 1
ATOM 1740 C CA . GLY A 1 227 ? -34.840 0.456 -12.463 1.00 53.16 227 GLY A CA 1
ATOM 1741 C C . GLY A 1 227 ? -34.423 -0.115 -13.824 1.00 53.16 227 GLY A C 1
ATOM 1742 O O . GLY A 1 227 ? -34.960 0.297 -14.849 1.00 53.16 227 GLY A O 1
ATOM 1743 N N . GLU A 1 228 ? -33.526 -1.106 -13.859 1.00 50.56 228 GLU A N 1
ATOM 1744 C CA . GLU A 1 228 ? -33.183 -1.837 -15.092 1.00 50.56 228 GLU A CA 1
ATOM 1745 C C . GLU A 1 228 ? -34.299 -2.797 -15.537 1.00 50.56 228 GLU A C 1
ATOM 1747 O O . GLU A 1 228 ? -34.493 -3.002 -16.735 1.00 50.56 228 GLU A O 1
ATOM 1752 N N . LEU A 1 229 ? -35.087 -3.340 -14.602 1.00 47.44 229 LEU A N 1
ATOM 1753 C CA . LEU A 1 229 ? -36.235 -4.204 -14.908 1.00 47.44 229 LEU A CA 1
ATOM 1754 C C . LEU A 1 229 ? -37.488 -3.439 -15.366 1.00 47.44 229 LEU A C 1
ATOM 1756 O O . LEU A 1 229 ? -38.423 -4.062 -15.868 1.00 47.44 229 LEU A O 1
ATOM 1760 N N . GLU A 1 230 ? -37.534 -2.112 -15.233 1.00 48.34 230 GLU A N 1
ATOM 1761 C CA . GLU A 1 230 ? -38.664 -1.299 -15.704 1.00 48.34 230 GLU A CA 1
ATOM 1762 C C . GLU A 1 230 ? -38.653 -1.088 -17.232 1.00 48.34 230 GLU A C 1
ATOM 1764 O O . GLU A 1 230 ? -39.675 -0.710 -17.805 1.00 48.34 230 GLU A O 1
ATOM 1769 N N . ASN A 1 231 ? -37.544 -1.408 -17.918 1.00 53.81 231 ASN A N 1
ATOM 1770 C CA . ASN A 1 231 ? -37.380 -1.149 -19.353 1.00 53.81 231 ASN A CA 1
ATOM 1771 C C . ASN A 1 231 ? -37.316 -2.403 -20.250 1.00 53.81 231 ASN A C 1
ATOM 1773 O O . ASN A 1 231 ? -37.143 -2.255 -21.457 1.00 53.81 231 ASN A O 1
ATOM 1777 N N . ASP A 1 232 ? -37.466 -3.628 -19.719 1.00 52.00 232 ASP A N 1
ATOM 1778 C CA . ASP A 1 232 ? -37.287 -4.836 -20.544 1.00 52.00 232 ASP A CA 1
ATOM 1779 C C . ASP A 1 232 ? -38.297 -5.972 -20.264 1.00 52.00 232 ASP A C 1
ATOM 1781 O O . ASP A 1 232 ? -38.127 -6.827 -19.395 1.00 52.00 232 ASP A O 1
ATOM 1785 N N . GLY A 1 233 ? -39.362 -5.995 -21.074 1.00 56.69 233 GLY A N 1
ATOM 1786 C CA . GLY A 1 233 ? -40.079 -7.204 -21.492 1.00 56.69 233 GLY A CA 1
ATOM 1787 C C . GLY A 1 233 ? -40.823 -8.069 -20.443 1.00 56.69 233 GLY A C 1
ATOM 1788 O O . GLY A 1 233 ? -40.776 -7.862 -19.234 1.00 56.69 233 GLY A O 1
ATOM 1789 N N . PRO A 1 234 ? -41.538 -9.117 -20.904 1.00 55.44 234 PRO A N 1
ATOM 1790 C CA . PRO A 1 234 ? -42.434 -9.959 -20.088 1.00 55.44 234 PRO A CA 1
ATOM 1791 C C . PRO A 1 234 ? -41.743 -10.808 -18.997 1.00 55.44 234 PRO A C 1
ATOM 1793 O O . PRO A 1 234 ? -42.420 -11.500 -18.233 1.00 55.44 234 PRO A O 1
ATOM 1796 N N . GLN A 1 235 ? -40.410 -10.772 -18.897 1.00 55.12 235 GLN A N 1
ATOM 1797 C CA . GLN A 1 235 ? -39.652 -11.415 -17.815 1.00 55.12 235 GLN A CA 1
ATOM 1798 C C . GLN A 1 235 ? -39.657 -10.577 -16.526 1.00 55.12 235 GLN A C 1
ATOM 1800 O O . GLN A 1 235 ? -39.681 -11.148 -15.432 1.00 55.12 235 GLN A O 1
ATOM 1805 N N 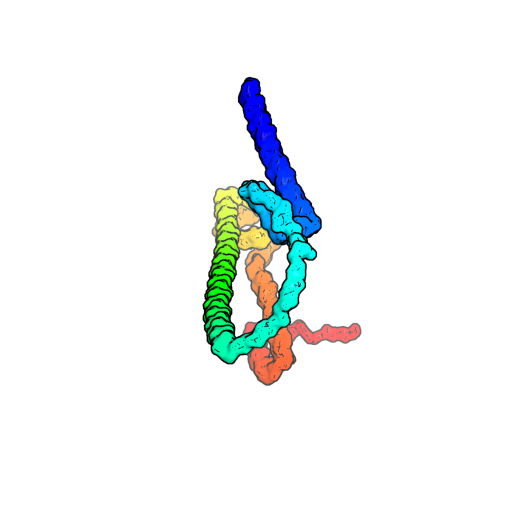. ALA A 1 236 ? -39.760 -9.249 -16.644 1.00 53.47 236 ALA A N 1
ATOM 1806 C CA . ALA A 1 236 ? -39.861 -8.335 -15.510 1.00 53.47 236 ALA A CA 1
ATOM 1807 C C . ALA A 1 236 ? -41.096 -8.621 -14.639 1.00 53.47 236 ALA A C 1
ATOM 1809 O O . ALA A 1 236 ? -41.029 -8.566 -13.413 1.00 53.47 236 ALA A O 1
ATOM 1810 N N . THR A 1 237 ? -42.216 -9.040 -15.240 1.00 57.22 237 THR A N 1
ATOM 1811 C CA . THR A 1 237 ? -43.452 -9.367 -14.508 1.00 57.22 237 THR A CA 1
ATOM 1812 C C . THR A 1 237 ? -43.323 -10.629 -13.644 1.00 57.22 237 THR A C 1
ATOM 1814 O O . THR A 1 237 ? -43.939 -10.709 -12.583 1.00 57.22 237 THR A O 1
ATOM 1817 N N . LYS A 1 238 ? -42.508 -11.613 -14.054 1.00 58.66 238 LYS A N 1
ATOM 1818 C CA . LYS A 1 238 ? -42.248 -12.820 -13.244 1.00 58.66 238 LYS A CA 1
ATOM 1819 C C . LYS A 1 238 ? -41.333 -12.525 -12.060 1.00 58.66 238 LYS A C 1
ATOM 1821 O O . LYS A 1 238 ? -41.585 -13.030 -10.972 1.00 58.66 238 LYS A O 1
ATOM 1826 N N . ILE A 1 239 ? -40.309 -11.699 -12.269 1.00 58.62 239 ILE A N 1
ATOM 1827 C CA . ILE A 1 239 ? -39.367 -11.312 -11.212 1.00 58.62 239 ILE A CA 1
ATOM 1828 C C . ILE A 1 239 ? -40.060 -10.398 -10.195 1.00 58.62 239 ILE A C 1
ATOM 1830 O O . ILE A 1 239 ? -39.918 -10.611 -8.997 1.00 58.62 239 ILE A O 1
ATOM 1834 N N . ARG A 1 240 ? -40.906 -9.465 -10.650 1.00 58.72 240 ARG A N 1
ATOM 1835 C CA . ARG A 1 240 ? -41.707 -8.600 -9.771 1.00 58.72 240 ARG A CA 1
ATOM 1836 C C . ARG A 1 240 ? -42.656 -9.403 -8.878 1.00 58.72 240 ARG A C 1
ATOM 1838 O O . ARG A 1 240 ? -42.665 -9.198 -7.676 1.00 58.72 240 ARG A O 1
ATOM 1845 N N . ARG A 1 241 ? -43.347 -10.406 -9.434 1.00 63.44 241 ARG A N 1
ATOM 1846 C CA . ARG A 1 241 ? -44.211 -11.311 -8.655 1.00 63.44 241 ARG A CA 1
ATOM 1847 C C . ARG A 1 241 ? -43.441 -12.123 -7.606 1.00 63.44 241 ARG A C 1
ATOM 1849 O O . ARG A 1 241 ? -43.956 -12.345 -6.520 1.00 63.44 241 ARG A O 1
ATOM 1856 N N . PHE A 1 242 ? -42.219 -12.549 -7.925 1.00 63.31 242 PHE A N 1
ATOM 1857 C CA . PHE A 1 242 ? -41.354 -13.274 -6.991 1.00 63.31 242 PHE A CA 1
ATOM 1858 C C . PHE A 1 242 ? -40.827 -12.369 -5.864 1.00 63.31 242 PHE A C 1
ATOM 1860 O O . PHE A 1 242 ? -40.739 -12.795 -4.717 1.00 63.31 242 PHE A O 1
ATOM 1867 N N . LEU A 1 243 ? -40.517 -11.106 -6.173 1.00 56.72 243 LEU A N 1
ATOM 1868 C CA . LEU A 1 243 ? -40.098 -10.116 -5.178 1.00 56.72 243 LEU A CA 1
ATOM 1869 C C . LEU A 1 243 ? -41.262 -9.660 -4.283 1.00 56.72 243 LEU A C 1
ATOM 1871 O O . LEU A 1 243 ? -41.065 -9.534 -3.077 1.00 56.72 243 LEU A O 1
ATOM 1875 N N . ASP A 1 244 ? -42.470 -9.510 -4.833 1.00 63.50 244 ASP A N 1
ATOM 1876 C CA . ASP A 1 244 ? -43.689 -9.205 -4.067 1.00 63.50 244 ASP A CA 1
ATOM 1877 C C . ASP A 1 244 ? -44.080 -10.359 -3.116 1.00 63.50 244 ASP A C 1
ATOM 1879 O O . ASP A 1 244 ? -44.615 -10.119 -2.034 1.00 63.50 244 ASP A O 1
ATOM 1883 N N . GLU A 1 245 ? -43.776 -11.615 -3.477 1.00 65.50 245 GLU A N 1
ATOM 1884 C CA . GLU A 1 245 ? -43.938 -12.785 -2.595 1.00 65.50 245 GLU A CA 1
ATOM 1885 C C . GLU A 1 245 ? -42.884 -12.846 -1.474 1.00 65.50 245 GLU A C 1
ATOM 1887 O O . GLU A 1 245 ? -43.181 -13.335 -0.383 1.00 65.50 245 GLU A O 1
ATOM 1892 N N . LEU A 1 246 ? -41.666 -12.346 -1.713 1.00 61.06 246 LEU A N 1
ATOM 1893 C CA . LEU A 1 246 ? -40.574 -12.340 -0.730 1.00 61.06 246 LEU A CA 1
ATOM 1894 C C . LEU A 1 246 ? -40.626 -11.144 0.233 1.00 61.06 246 LEU A C 1
ATOM 1896 O O . LEU A 1 246 ? -40.186 -11.273 1.376 1.00 61.06 246 LEU A O 1
ATOM 1900 N N . PHE A 1 247 ? -41.169 -10.000 -0.196 1.00 58.09 247 PHE A N 1
ATOM 1901 C CA . PHE A 1 247 ? -41.168 -8.751 0.576 1.00 58.09 247 PHE A CA 1
ATOM 1902 C C . PHE A 1 247 ? -42.525 -8.016 0.514 1.00 58.09 247 PHE A C 1
ATOM 1904 O O . PHE A 1 247 ? -42.624 -6.940 -0.073 1.00 58.09 247 PHE A O 1
ATOM 1911 N N . PRO A 1 248 ? -43.585 -8.528 1.169 1.00 57.47 248 PRO A N 1
ATOM 1912 C CA . PRO A 1 248 ? -44.951 -8.004 1.028 1.00 57.47 248 PRO A CA 1
ATOM 1913 C C . PRO A 1 248 ? -45.193 -6.592 1.604 1.00 57.47 248 PRO A C 1
ATOM 1915 O O . PRO A 1 248 ? -46.283 -6.050 1.436 1.00 57.47 248 PRO A O 1
ATOM 1918 N N . GLN A 1 249 ? -44.227 -5.978 2.299 1.00 53.50 249 GLN A N 1
ATOM 1919 C CA . GLN A 1 249 ? -44.426 -4.695 2.998 1.00 53.50 249 GLN A CA 1
ATOM 1920 C C . GLN A 1 249 ? -43.994 -3.442 2.215 1.00 53.50 249 GLN A C 1
ATOM 1922 O O . GLN A 1 249 ? -44.262 -2.332 2.667 1.00 53.50 249 GLN A O 1
ATOM 1927 N N . THR A 1 250 ? -43.369 -3.565 1.042 1.00 48.62 250 THR A N 1
ATOM 1928 C CA . THR A 1 250 ? -42.850 -2.396 0.300 1.00 48.62 250 THR A CA 1
ATOM 1929 C C . THR A 1 250 ? -43.845 -1.789 -0.697 1.00 48.62 250 THR A C 1
ATOM 1931 O O . THR A 1 250 ? -43.627 -0.681 -1.178 1.00 48.62 250 THR A O 1
ATOM 1934 N N . ALA A 1 251 ? -44.980 -2.445 -0.967 1.00 46.72 251 ALA A N 1
ATOM 1935 C CA . ALA A 1 251 ? -45.946 -2.001 -1.980 1.00 46.72 251 ALA A CA 1
ATOM 1936 C C . ALA A 1 251 ? -46.947 -0.916 -1.515 1.00 46.72 251 ALA A C 1
ATOM 1938 O O . ALA A 1 251 ? -47.721 -0.416 -2.330 1.00 46.72 251 ALA A O 1
ATOM 1939 N N . ALA A 1 252 ? -46.966 -0.531 -0.232 1.00 45.56 252 ALA A N 1
ATOM 1940 C CA . ALA A 1 252 ? -47.994 0.370 0.313 1.00 45.56 252 ALA A CA 1
ATOM 1941 C C . ALA A 1 252 ? -47.623 1.869 0.335 1.00 45.56 252 ALA A C 1
ATOM 1943 O O . ALA A 1 252 ? -48.461 2.695 0.696 1.00 45.56 252 ALA A O 1
ATOM 1944 N N . VAL A 1 253 ? -46.408 2.258 -0.062 1.00 50.81 253 VAL A N 1
ATOM 1945 C CA . VAL A 1 253 ? -45.970 3.667 -0.036 1.00 50.81 253 VAL A CA 1
ATOM 1946 C C . VAL A 1 253 ? -45.805 4.168 -1.466 1.00 50.81 253 VAL A C 1
ATOM 1948 O O . VAL A 1 253 ? -44.701 4.213 -1.998 1.00 50.81 253 VAL A O 1
ATOM 1951 N N . GLY A 1 254 ? -46.913 4.494 -2.135 1.00 49.31 254 GLY A N 1
ATOM 1952 C CA . GLY A 1 254 ? -46.799 4.903 -3.535 1.00 49.31 254 GLY A CA 1
ATOM 1953 C C . GLY A 1 254 ? -48.030 5.412 -4.268 1.00 49.31 254 GLY A C 1
ATOM 1954 O O . GLY A 1 254 ? -47.956 5.486 -5.484 1.00 49.31 254 GLY A O 1
ATOM 1955 N N . THR A 1 255 ? -49.135 5.788 -3.615 1.00 47.31 255 THR A N 1
ATOM 1956 C CA . THR A 1 255 ? -50.203 6.560 -4.288 1.00 47.31 255 THR A CA 1
ATOM 1957 C C . THR A 1 255 ? -50.947 7.471 -3.305 1.00 47.31 255 THR A C 1
ATOM 1959 O O . THR A 1 255 ? -51.896 7.054 -2.646 1.00 47.31 255 THR A O 1
ATOM 1962 N N . GLY A 1 256 ? -50.530 8.732 -3.229 1.00 36.34 256 GLY A N 1
ATOM 1963 C CA . GLY A 1 256 ? -51.252 9.832 -2.579 1.00 36.34 256 GLY A CA 1
ATOM 1964 C C . GLY A 1 256 ? -50.631 11.146 -3.050 1.00 36.34 256 GLY A C 1
ATOM 1965 O O . GLY A 1 256 ? -49.645 11.592 -2.486 1.00 36.34 256 GLY A O 1
ATOM 1966 N N . SER A 1 257 ? -50.952 11.595 -4.265 1.00 36.69 257 SER A N 1
ATOM 1967 C CA . SER A 1 257 ? -52.031 12.554 -4.554 1.00 36.69 257 SER A CA 1
ATOM 1968 C C . SER A 1 257 ? -51.768 13.938 -3.951 1.00 36.69 257 SER A C 1
ATOM 1970 O O . SER A 1 257 ? -52.248 14.260 -2.867 1.00 36.69 257 SER A O 1
ATOM 1972 N N . THR A 1 258 ? -51.047 14.763 -4.707 1.00 42.91 258 THR A N 1
ATOM 1973 C CA . THR A 1 258 ? -51.109 16.230 -4.663 1.00 42.91 258 THR A CA 1
ATOM 1974 C C . THR A 1 258 ? -52.497 16.731 -5.076 1.00 42.91 258 THR A C 1
ATOM 1976 O O . THR A 1 258 ? -53.136 16.144 -5.952 1.00 42.91 258 THR A O 1
ATOM 1979 N N . PRO A 1 259 ? -52.951 17.839 -4.483 1.00 51.91 259 PRO A N 1
ATOM 1980 C CA . PRO A 1 259 ? -53.481 18.960 -5.253 1.00 51.91 259 PRO A CA 1
ATOM 1981 C C . PRO A 1 259 ? -52.454 20.091 -5.374 1.00 51.91 259 PRO A C 1
ATOM 1983 O O . PRO A 1 259 ? -51.741 20.361 -4.381 1.00 51.91 259 PRO A O 1
#

Mean predicted aligned error: 19.58 Å

Radius of gyration: 42.66 Å; Cα contacts (8 Å, |Δi|>4): 60; chains: 1; bounding box: 101×38×106 Å